Protein AF-A0A1E7ETL5-F1 (afdb_monomer)

pLDDT: mean 72.5, std 15.66, range [38.06, 97.31]

Structure (mmCIF, N/CA/C/O backbone):
data_AF-A0A1E7ETL5-F1
#
_entry.id   AF-A0A1E7ETL5-F1
#
loop_
_atom_site.group_PDB
_atom_site.id
_atom_site.type_symbol
_atom_site.label_atom_id
_atom_site.label_alt_id
_atom_site.label_comp_id
_atom_site.label_asym_id
_atom_site.label_entity_id
_atom_site.label_seq_id
_atom_site.pdbx_PDB_ins_code
_atom_site.Cartn_x
_atom_site.Cartn_y
_atom_site.Cartn_z
_atom_site.occupancy
_atom_site.B_iso_or_equiv
_atom_site.auth_seq_id
_atom_site.auth_comp_id
_atom_site.auth_asym_id
_atom_site.auth_atom_id
_atom_site.pdbx_PDB_model_num
ATOM 1 N N . MET A 1 1 ? -31.731 12.532 32.459 1.00 72.19 1 MET A N 1
ATOM 2 C CA . MET A 1 1 ? -30.972 11.525 33.228 1.00 72.19 1 MET A CA 1
ATOM 3 C C . MET A 1 1 ? -30.845 10.326 32.306 1.00 72.19 1 MET A C 1
ATOM 5 O O . MET A 1 1 ? -31.875 9.788 31.926 1.00 72.19 1 MET A O 1
ATOM 9 N N . VAL A 1 2 ? -29.643 10.043 31.801 1.00 80.25 2 VAL A N 1
ATOM 10 C CA . VAL A 1 2 ? -29.417 8.937 30.852 1.00 80.25 2 VAL A CA 1
ATOM 11 C C . VAL A 1 2 ? -29.541 7.625 31.623 1.00 80.25 2 VAL A C 1
ATOM 13 O O . VAL A 1 2 ? -29.017 7.527 32.732 1.00 80.25 2 VAL A O 1
ATOM 16 N N . ASP A 1 3 ? -30.259 6.647 31.074 1.00 92.50 3 ASP A N 1
ATOM 17 C CA . ASP A 1 3 ? -30.379 5.324 31.685 1.00 92.50 3 ASP A CA 1
ATOM 18 C C . ASP A 1 3 ? -28.995 4.656 31.756 1.00 92.50 3 ASP A C 1
ATOM 20 O O . ASP A 1 3 ? -28.230 4.672 30.786 1.00 92.50 3 ASP A O 1
ATOM 24 N N . PHE A 1 4 ? -28.669 4.060 32.904 1.00 90.88 4 PHE A N 1
ATOM 25 C CA . PHE A 1 4 ? -27.417 3.337 33.116 1.00 90.88 4 PHE A CA 1
ATOM 26 C C . PHE A 1 4 ? -27.210 2.248 32.056 1.00 90.88 4 PHE A C 1
ATOM 28 O O . PHE A 1 4 ? -26.093 2.062 31.574 1.00 90.88 4 PHE A O 1
ATOM 35 N N . LEU A 1 5 ? -28.284 1.572 31.631 1.00 91.75 5 LEU A N 1
ATOM 36 C CA . LEU A 1 5 ? -28.186 0.557 30.583 1.00 91.75 5 LEU A CA 1
ATOM 37 C C . LEU A 1 5 ? -27.737 1.162 29.242 1.00 91.75 5 LEU A C 1
ATOM 39 O O . LEU A 1 5 ? -26.870 0.596 28.577 1.00 91.75 5 LEU A O 1
ATOM 43 N N . THR A 1 6 ? -28.268 2.335 28.882 1.00 90.69 6 THR A N 1
ATOM 44 C CA . THR A 1 6 ? -27.875 3.065 27.662 1.00 90.69 6 THR A CA 1
ATOM 45 C C . THR A 1 6 ? -26.413 3.510 27.740 1.00 90.69 6 THR A C 1
ATOM 47 O O . THR A 1 6 ? -25.665 3.364 26.776 1.00 90.69 6 THR A O 1
ATOM 50 N N . LEU A 1 7 ? -25.969 3.972 28.913 1.00 91.44 7 LEU A N 1
ATOM 51 C CA . LEU A 1 7 ? -24.581 4.370 29.155 1.00 91.44 7 LEU A CA 1
ATOM 52 C C . LEU A 1 7 ? -23.596 3.203 28.955 1.00 91.44 7 LEU A C 1
ATOM 54 O O . LEU A 1 7 ? -22.558 3.355 28.303 1.00 91.44 7 LEU A O 1
ATOM 58 N N . VAL A 1 8 ? -23.925 2.021 29.486 1.00 90.62 8 VAL A N 1
ATOM 59 C CA . VAL A 1 8 ? -23.106 0.808 29.324 1.00 90.62 8 VAL A CA 1
ATOM 60 C C . VAL A 1 8 ? -23.086 0.353 27.863 1.00 90.62 8 VAL A C 1
ATOM 62 O O . VAL A 1 8 ? -22.011 0.067 27.329 1.00 90.62 8 VAL A O 1
ATOM 65 N N . GLN A 1 9 ? -24.243 0.334 27.193 1.00 92.44 9 GLN A N 1
ATOM 66 C CA . GLN A 1 9 ? -24.352 -0.040 25.778 1.00 92.44 9 GLN A CA 1
ATOM 67 C C . GLN A 1 9 ? -23.516 0.878 24.878 1.00 92.44 9 GLN A C 1
ATOM 69 O O . GLN A 1 9 ? -22.719 0.389 24.074 1.00 92.44 9 GLN A O 1
ATOM 74 N N . ASN A 1 10 ? -23.618 2.195 25.062 1.00 91.69 10 ASN A N 1
ATOM 75 C CA . ASN A 1 10 ? -22.870 3.167 24.265 1.00 91.69 10 ASN A CA 1
ATOM 76 C C . ASN A 1 10 ? -21.361 3.087 24.533 1.00 91.69 10 ASN A C 1
ATOM 78 O O . ASN A 1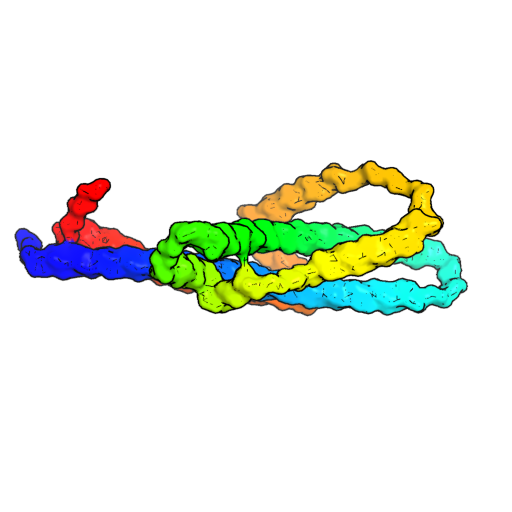 10 ? -20.553 3.221 23.612 1.00 91.69 10 ASN A O 1
ATOM 82 N N . THR A 1 11 ? -20.959 2.791 25.773 1.00 88.88 11 THR A N 1
ATOM 83 C CA . THR A 1 11 ? -19.546 2.583 26.123 1.00 88.88 11 THR A CA 1
ATOM 84 C C . THR A 1 11 ? -18.977 1.336 25.437 1.00 88.88 11 THR A C 1
ATOM 86 O O . THR A 1 11 ? -17.885 1.391 24.865 1.00 88.88 11 THR A O 1
ATOM 89 N N . PHE A 1 12 ? -19.726 0.227 25.419 1.00 92.69 12 PHE A N 1
ATOM 90 C CA . PHE A 1 12 ? -19.326 -0.984 24.696 1.00 92.69 12 PHE A CA 1
ATOM 91 C C . PHE A 1 12 ? -19.252 -0.742 23.184 1.00 92.69 12 PHE A C 1
ATOM 93 O O . PHE A 1 12 ? -18.265 -1.115 22.547 1.00 92.69 12 PHE A O 1
ATOM 100 N N . ARG A 1 13 ? -20.244 -0.048 22.612 1.00 94.38 13 ARG A N 1
ATOM 101 C CA . ARG A 1 13 ? -20.249 0.319 21.191 1.00 94.38 13 ARG A CA 1
ATOM 102 C C . ARG A 1 13 ? -19.027 1.162 20.822 1.00 94.38 13 ARG A C 1
ATOM 104 O O . ARG A 1 13 ? -18.353 0.854 19.843 1.00 94.38 13 ARG A O 1
ATOM 111 N N . LYS A 1 14 ? -18.678 2.161 21.636 1.00 91.31 14 LYS A N 1
ATOM 112 C CA . LYS A 1 14 ? -17.466 2.978 21.459 1.00 91.31 14 LYS A CA 1
ATOM 113 C C . LYS A 1 14 ? -16.190 2.131 21.477 1.00 91.31 14 LYS A C 1
ATOM 115 O O . LYS A 1 14 ? -15.304 2.353 20.654 1.00 91.31 14 LYS A O 1
ATOM 120 N N . LEU A 1 15 ? -16.081 1.160 22.389 1.00 91.12 15 LEU A N 1
ATOM 121 C CA . LEU A 1 15 ? -14.942 0.235 22.428 1.00 91.12 15 LEU A CA 1
ATOM 122 C C . LEU A 1 15 ? -14.867 -0.611 21.151 1.00 91.12 15 LEU A C 1
ATOM 124 O O . LEU A 1 15 ? -13.794 -0.724 20.562 1.00 91.12 15 LEU A O 1
ATOM 128 N N . GLN A 1 16 ? -15.999 -1.157 20.702 1.00 93.81 16 GLN A N 1
ATOM 129 C CA . GLN A 1 16 ? -16.079 -1.918 19.458 1.00 93.81 16 GLN A CA 1
ATOM 130 C C . GLN A 1 16 ? -15.616 -1.077 18.259 1.00 93.81 16 GLN A C 1
ATOM 132 O O . GLN A 1 16 ? -14.761 -1.527 17.500 1.00 93.81 16 GLN A O 1
ATOM 137 N N . LEU A 1 17 ? -16.103 0.160 18.125 1.00 92.56 17 LEU A N 1
ATOM 138 C CA . LEU A 1 17 ? -15.700 1.069 17.047 1.00 92.56 17 LEU A CA 1
ATOM 139 C C . LEU A 1 17 ? -14.196 1.362 17.066 1.00 92.56 17 LEU A C 1
ATOM 141 O O . LEU A 1 17 ? -13.556 1.345 16.018 1.00 92.56 17 LEU A O 1
ATOM 145 N N . LYS A 1 18 ? -13.601 1.565 18.250 1.00 90.88 18 LYS A N 1
ATOM 146 C CA . LYS A 1 18 ? -12.144 1.739 18.384 1.00 90.88 18 LYS A CA 1
ATOM 147 C C . LYS A 1 18 ? -11.370 0.510 17.908 1.00 90.88 18 LYS A C 1
ATOM 149 O O . LYS A 1 18 ? -10.363 0.659 17.222 1.00 90.88 18 LYS A O 1
ATOM 154 N N . VAL A 1 19 ? -11.831 -0.694 18.251 1.00 91.19 19 VAL A N 1
ATOM 155 C CA . VAL A 1 19 ? -11.223 -1.945 17.768 1.00 91.19 19 VAL A CA 1
ATOM 156 C C . VAL A 1 19 ? -11.344 -2.048 16.246 1.00 91.19 19 VAL A C 1
ATOM 158 O O . VAL A 1 19 ? -10.364 -2.373 15.580 1.00 91.19 19 VAL A O 1
ATOM 161 N N . GLU A 1 20 ? -12.508 -1.721 15.685 1.00 89.94 20 GLU A N 1
ATOM 162 C CA . GLU A 1 20 ? -12.727 -1.714 14.236 1.00 89.94 20 GLU A CA 1
ATOM 163 C C . GLU A 1 20 ? -11.806 -0.711 13.518 1.00 89.94 20 GLU A C 1
ATOM 165 O O . GLU A 1 20 ? -11.227 -1.063 12.495 1.00 89.94 20 GLU A O 1
ATOM 170 N N . ILE A 1 21 ? -11.585 0.491 14.067 1.00 90.12 21 ILE A N 1
ATOM 171 C CA . ILE A 1 21 ? -10.627 1.472 13.520 1.00 90.12 21 ILE A CA 1
ATOM 172 C C . ILE A 1 21 ? -9.201 0.904 13.487 1.00 90.12 21 ILE A C 1
ATOM 174 O O . ILE A 1 21 ? -8.524 1.022 12.468 1.00 90.12 21 ILE A O 1
ATOM 178 N N . VAL A 1 22 ? -8.755 0.244 14.561 1.00 86.94 22 VAL A N 1
ATOM 179 C CA . VAL A 1 22 ? -7.419 -0.381 14.611 1.00 86.94 22 VAL A CA 1
ATOM 180 C C . VAL A 1 22 ? -7.273 -1.477 13.549 1.00 86.94 22 VAL A C 1
ATOM 182 O O . VAL A 1 22 ? -6.206 -1.625 12.952 1.00 86.94 22 VAL A O 1
ATOM 185 N N . ILE A 1 23 ? -8.341 -2.234 13.279 1.00 85.12 23 ILE A N 1
ATOM 186 C CA . ILE A 1 23 ? -8.357 -3.228 12.197 1.00 85.12 23 ILE A CA 1
ATOM 187 C C . ILE A 1 23 ? -8.243 -2.538 10.828 1.00 85.12 23 ILE A C 1
ATOM 189 O O . ILE A 1 23 ? -7.443 -2.976 10.003 1.00 85.12 23 ILE A O 1
ATOM 193 N N . LEU A 1 24 ? -8.967 -1.437 10.598 1.00 87.38 24 LEU A N 1
ATOM 194 C CA . LEU A 1 24 ? -8.878 -0.674 9.346 1.00 87.38 24 LEU A CA 1
ATOM 195 C C . LEU A 1 24 ? -7.481 -0.067 9.128 1.00 87.38 24 LEU A C 1
ATOM 197 O O . LEU A 1 24 ? -6.963 -0.126 8.015 1.00 87.38 24 LEU A O 1
ATOM 201 N N . ASP A 1 25 ? -6.831 0.454 10.173 1.00 83.44 25 ASP A N 1
ATOM 202 C CA . ASP A 1 25 ? -5.455 0.977 10.092 1.00 83.44 25 ASP A CA 1
ATOM 203 C C . ASP A 1 25 ? -4.452 -0.105 9.673 1.00 83.44 25 ASP A C 1
ATOM 205 O O . ASP A 1 25 ? -3.554 0.106 8.844 1.00 83.44 25 ASP A O 1
ATOM 209 N N . ARG A 1 26 ? -4.642 -1.312 10.205 1.00 78.56 26 ARG A N 1
ATOM 210 C CA . ARG A 1 26 ? -3.874 -2.482 9.796 1.00 78.56 26 ARG A CA 1
ATOM 211 C C . ARG A 1 26 ? -4.153 -2.859 8.339 1.00 78.56 26 ARG A C 1
ATOM 213 O O . ARG A 1 26 ? -3.210 -3.176 7.612 1.00 78.56 26 ARG A O 1
ATOM 220 N N . ASP A 1 27 ? -5.401 -2.788 7.886 1.00 79.94 27 ASP A N 1
ATOM 221 C CA . ASP A 1 27 ? -5.758 -3.060 6.491 1.00 79.94 27 ASP A CA 1
ATOM 222 C C . ASP A 1 27 ? -5.164 -2.033 5.517 1.00 79.94 27 ASP A C 1
ATOM 224 O O . ASP A 1 27 ? -4.654 -2.435 4.469 1.00 79.94 27 ASP A O 1
ATOM 228 N N . ILE A 1 28 ? -5.129 -0.740 5.869 1.00 80.56 28 ILE A N 1
ATOM 229 C CA . ILE A 1 28 ? -4.424 0.297 5.089 1.00 80.56 28 ILE A CA 1
ATOM 230 C C . ILE A 1 28 ? -2.951 -0.082 4.934 1.00 80.56 28 ILE A C 1
ATOM 232 O O . ILE A 1 28 ? -2.438 -0.133 3.815 1.00 80.56 28 ILE A O 1
ATOM 236 N N . THR A 1 29 ? -2.290 -0.421 6.042 1.00 80.44 29 THR A N 1
ATOM 237 C CA . THR A 1 29 ? -0.872 -0.803 6.039 1.00 80.44 29 THR A CA 1
ATOM 238 C C . THR A 1 29 ? -0.636 -2.043 5.168 1.00 80.44 29 THR A C 1
ATOM 240 O O . THR A 1 29 ? 0.303 -2.096 4.372 1.00 80.44 29 THR A O 1
ATOM 243 N N . ASN A 1 30 ? -1.515 -3.044 5.260 1.00 78.56 30 ASN A N 1
ATOM 244 C CA . ASN A 1 30 ? -1.444 -4.247 4.432 1.00 78.56 30 ASN A CA 1
ATOM 245 C C . ASN A 1 30 ? -1.616 -3.936 2.940 1.00 78.56 30 ASN A C 1
ATOM 247 O O . ASN A 1 30 ? -0.885 -4.491 2.117 1.00 78.56 30 ASN A O 1
ATOM 251 N N . ARG A 1 31 ? -2.545 -3.042 2.576 1.00 79.75 31 ARG A N 1
ATOM 252 C CA . ARG A 1 31 ? -2.743 -2.624 1.180 1.00 79.75 31 ARG A CA 1
ATOM 253 C C . ARG A 1 31 ? -1.563 -1.826 0.644 1.00 79.75 31 ARG A C 1
ATOM 255 O O . ARG A 1 31 ? -1.133 -2.104 -0.468 1.00 79.75 31 ARG A O 1
ATOM 262 N N . GLN A 1 32 ? -1.000 -0.912 1.431 1.00 77.69 32 GLN A N 1
ATOM 263 C CA . GLN A 1 32 ? 0.202 -0.160 1.057 1.00 77.69 32 GLN A CA 1
ATOM 264 C C . GLN A 1 32 ? 1.378 -1.090 0.758 1.00 77.69 32 GLN A C 1
ATOM 266 O O . GLN A 1 32 ? 2.049 -0.939 -0.261 1.00 77.69 32 GLN A O 1
ATOM 271 N N . ARG A 1 33 ? 1.603 -2.101 1.603 1.00 74.94 33 ARG A N 1
ATOM 272 C CA . ARG A 1 33 ? 2.676 -3.066 1.355 1.00 74.94 33 ARG A CA 1
ATOM 273 C C . ARG A 1 33 ? 2.395 -3.971 0.155 1.00 74.94 33 ARG A C 1
ATOM 275 O O . ARG A 1 33 ? 3.306 -4.237 -0.621 1.00 74.94 33 ARG A O 1
ATOM 282 N N . LYS A 1 34 ? 1.149 -4.430 -0.018 1.00 79.44 34 LYS A N 1
ATOM 283 C CA . LYS A 1 34 ? 0.748 -5.210 -1.199 1.00 79.44 34 LYS A CA 1
ATOM 284 C C . LYS A 1 34 ? 0.972 -4.409 -2.483 1.00 79.44 34 LYS A C 1
ATOM 286 O O . LYS A 1 34 ? 1.527 -4.945 -3.432 1.00 79.44 34 LYS A O 1
ATOM 291 N N . PHE A 1 35 ? 0.599 -3.132 -2.478 1.00 78.94 35 PHE A N 1
ATOM 292 C CA . PHE A 1 35 ? 0.887 -2.207 -3.567 1.00 78.94 35 PHE A CA 1
ATOM 293 C C . PHE A 1 35 ? 2.394 -2.088 -3.830 1.00 78.94 35 PHE A C 1
ATOM 295 O O . PHE A 1 35 ? 2.801 -2.151 -4.981 1.00 78.94 35 PHE A O 1
ATOM 302 N N . GLY A 1 36 ? 3.226 -1.994 -2.787 1.00 74.31 36 GLY A N 1
ATOM 303 C CA . GLY A 1 36 ? 4.685 -1.988 -2.941 1.00 74.31 36 GLY A CA 1
ATOM 304 C C . GLY A 1 36 ? 5.226 -3.217 -3.683 1.00 74.31 36 GLY A C 1
ATOM 305 O O . GLY A 1 36 ? 6.086 -3.072 -4.545 1.00 74.31 36 GLY A O 1
ATOM 306 N N . ILE A 1 37 ? 4.683 -4.408 -3.407 1.00 78.06 37 ILE A N 1
ATOM 307 C CA . ILE A 1 37 ? 5.049 -5.647 -4.117 1.00 78.06 37 ILE A CA 1
ATOM 308 C C . ILE A 1 37 ? 4.571 -5.608 -5.572 1.00 78.06 37 ILE A C 1
ATOM 310 O O . ILE A 1 37 ? 5.365 -5.839 -6.476 1.00 78.06 37 ILE A O 1
ATOM 314 N N . GLU A 1 38 ? 3.298 -5.272 -5.811 1.00 77.81 38 GLU A N 1
ATOM 315 C CA . GLU A 1 38 ? 2.742 -5.188 -7.172 1.00 77.81 38 GLU A CA 1
ATOM 316 C C . GLU A 1 38 ? 3.499 -4.158 -8.031 1.00 77.81 38 GLU A C 1
ATOM 318 O O . GLU A 1 38 ? 3.735 -4.381 -9.218 1.00 77.81 38 GLU A O 1
ATOM 323 N N . LEU A 1 39 ? 3.918 -3.044 -7.424 1.00 76.69 39 LEU A N 1
ATOM 324 C CA . LEU A 1 39 ? 4.736 -2.024 -8.070 1.00 76.69 39 LEU A CA 1
ATOM 325 C C . LEU A 1 39 ? 6.149 -2.537 -8.372 1.00 76.69 39 LEU A C 1
ATOM 327 O O . LEU A 1 39 ? 6.652 -2.293 -9.466 1.00 76.69 39 LEU A O 1
ATOM 331 N N . TYR A 1 40 ? 6.775 -3.254 -7.434 1.00 76.56 40 TYR A N 1
ATOM 332 C CA . TYR A 1 40 ? 8.093 -3.855 -7.642 1.00 76.56 40 TYR A CA 1
ATOM 333 C C . TYR A 1 40 ? 8.082 -4.856 -8.803 1.00 76.56 40 TYR A C 1
ATOM 335 O O . TYR A 1 40 ? 8.907 -4.744 -9.708 1.00 76.56 40 TYR A O 1
ATOM 343 N N . ASP A 1 41 ? 7.114 -5.775 -8.829 1.00 80.50 41 ASP A N 1
ATOM 344 C CA . ASP A 1 41 ? 6.977 -6.772 -9.897 1.00 80.50 41 ASP A CA 1
ATOM 345 C C . ASP A 1 41 ? 6.808 -6.108 -11.272 1.00 80.50 41 ASP A C 1
ATOM 347 O O . ASP A 1 41 ? 7.367 -6.557 -12.279 1.00 80.50 41 ASP A O 1
ATOM 351 N N . LEU A 1 42 ? 6.057 -5.004 -11.320 1.00 79.44 42 LEU A N 1
ATOM 352 C CA . LEU A 1 42 ? 5.829 -4.249 -12.544 1.00 79.44 42 LEU A CA 1
ATOM 353 C C . LEU A 1 42 ? 7.092 -3.517 -13.018 1.00 79.44 42 LEU A C 1
ATOM 355 O O . LEU A 1 42 ? 7.418 -3.566 -14.204 1.00 79.44 42 LEU A O 1
ATOM 359 N N . ILE A 1 43 ? 7.828 -2.895 -12.097 1.00 75.44 43 ILE A N 1
ATOM 360 C CA . ILE A 1 43 ? 9.124 -2.261 -12.375 1.00 75.44 43 ILE A CA 1
ATOM 361 C C . ILE A 1 43 ? 10.136 -3.296 -12.880 1.00 75.44 43 ILE A C 1
ATOM 363 O O . ILE A 1 43 ? 10.828 -3.064 -13.869 1.00 75.44 43 ILE A O 1
ATOM 367 N N . GLU A 1 44 ? 10.205 -4.462 -12.244 1.00 81.38 44 GLU A N 1
ATOM 368 C CA . GLU A 1 44 ? 11.113 -5.538 -12.640 1.00 81.38 44 GLU A CA 1
ATOM 369 C C . GLU A 1 44 ? 10.773 -6.075 -14.040 1.00 81.38 44 GLU A C 1
ATOM 371 O O . GLU A 1 44 ? 11.663 -6.290 -14.869 1.00 81.38 44 GLU A O 1
ATOM 376 N N . LYS A 1 45 ? 9.480 -6.224 -14.358 1.00 84.88 45 LYS A N 1
ATOM 377 C CA . LYS A 1 45 ? 9.014 -6.573 -15.710 1.00 84.88 45 LYS A CA 1
ATOM 378 C C . LYS A 1 45 ? 9.473 -5.536 -16.744 1.00 84.88 45 LYS A C 1
ATOM 380 O O . LYS A 1 45 ? 9.976 -5.923 -17.801 1.00 84.88 45 LYS A O 1
ATOM 385 N N . GLN A 1 46 ? 9.347 -4.242 -16.440 1.00 79.56 46 GLN A N 1
ATOM 386 C CA . GLN A 1 46 ? 9.804 -3.153 -17.316 1.00 79.56 46 GLN A CA 1
ATOM 387 C C . GLN A 1 46 ? 11.321 -3.172 -17.515 1.00 79.56 46 GLN A C 1
ATOM 389 O O . GLN A 1 46 ? 11.804 -3.089 -18.643 1.00 79.56 46 GLN A O 1
ATOM 394 N N . ARG A 1 47 ? 12.077 -3.352 -16.431 1.00 75.31 47 ARG A N 1
ATOM 395 C CA . ARG A 1 47 ? 13.539 -3.438 -16.449 1.00 75.31 47 ARG A CA 1
ATOM 396 C C . ARG A 1 47 ? 14.026 -4.557 -17.374 1.00 75.31 47 ARG A C 1
ATOM 398 O O . ARG A 1 47 ? 14.906 -4.333 -18.203 1.00 75.31 47 ARG A O 1
ATOM 405 N N . ARG A 1 48 ? 13.422 -5.748 -17.290 1.00 82.81 48 ARG A N 1
ATOM 406 C CA . ARG A 1 48 ? 13.755 -6.883 -18.175 1.00 82.81 48 ARG A CA 1
ATOM 407 C C . ARG A 1 48 ? 13.421 -6.606 -19.638 1.00 82.81 48 ARG A C 1
ATOM 409 O O . ARG A 1 48 ? 14.197 -6.978 -20.520 1.00 82.81 48 ARG A O 1
ATOM 416 N N . ALA A 1 49 ? 12.292 -5.948 -19.897 1.00 81.50 49 ALA A N 1
ATOM 417 C CA . ALA A 1 49 ? 11.896 -5.570 -21.250 1.00 81.50 49 ALA A CA 1
ATOM 418 C C . ALA A 1 49 ? 12.903 -4.590 -21.876 1.00 81.50 49 ALA A C 1
ATOM 420 O O . ALA A 1 49 ? 13.353 -4.825 -22.998 1.00 81.50 49 ALA A O 1
ATOM 421 N N . LEU A 1 50 ? 13.324 -3.563 -21.128 1.00 77.88 50 LEU A N 1
ATOM 422 C CA . LEU A 1 50 ? 14.341 -2.599 -21.563 1.00 77.88 50 LEU A CA 1
ATOM 423 C C . LEU A 1 50 ? 15.693 -3.266 -21.837 1.00 77.88 50 LEU A C 1
ATOM 425 O O . LEU A 1 50 ? 16.303 -3.010 -22.871 1.00 77.88 50 LEU A O 1
ATOM 429 N N . HIS A 1 51 ? 16.140 -4.172 -20.963 1.00 76.56 51 HIS A N 1
ATOM 430 C CA . HIS A 1 51 ? 17.372 -4.930 -21.203 1.00 76.56 51 HIS A CA 1
ATOM 431 C C . HIS A 1 51 ? 17.308 -5.769 -22.481 1.00 76.56 51 HIS A C 1
ATOM 433 O O . HIS A 1 51 ? 18.262 -5.785 -23.252 1.00 76.56 51 HIS A O 1
ATOM 439 N N . THR A 1 52 ? 16.172 -6.421 -22.732 1.00 83.25 52 THR A N 1
ATOM 440 C CA . THR A 1 52 ? 15.977 -7.233 -23.941 1.00 83.25 52 THR A CA 1
ATOM 441 C C . THR A 1 52 ? 15.977 -6.369 -25.209 1.00 83.25 52 THR A C 1
ATOM 443 O O . THR A 1 52 ? 16.435 -6.818 -26.257 1.00 83.25 52 THR A O 1
ATOM 446 N N . GLN A 1 53 ? 15.451 -5.140 -25.141 1.00 80.06 53 GLN A N 1
ATOM 447 C CA . GLN A 1 53 ? 15.497 -4.185 -26.257 1.00 80.06 53 GLN A CA 1
ATOM 448 C C . GLN A 1 53 ? 16.928 -3.713 -26.522 1.00 80.06 53 GLN A C 1
ATOM 450 O O . GLN A 1 53 ? 17.399 -3.818 -27.650 1.00 80.06 53 GLN A O 1
ATOM 455 N N . LEU A 1 54 ? 17.654 -3.318 -25.472 1.00 76.62 54 LEU A N 1
ATOM 456 C CA . LEU A 1 54 ? 19.067 -2.950 -25.577 1.00 76.62 54 LEU A CA 1
ATOM 457 C C . LEU A 1 54 ? 19.918 -4.071 -26.185 1.00 76.62 54 LEU A C 1
ATOM 459 O O . LEU A 1 54 ? 20.748 -3.817 -27.048 1.00 76.62 54 LEU A O 1
ATOM 463 N N . GLU A 1 55 ? 19.720 -5.322 -25.778 1.00 81.75 55 GLU A N 1
ATOM 464 C CA . GLU A 1 55 ? 20.496 -6.436 -26.332 1.00 81.75 55 GLU A CA 1
ATOM 465 C C . GLU A 1 55 ? 20.244 -6.631 -27.837 1.00 81.75 55 GLU A C 1
ATOM 467 O O . GLU A 1 55 ? 21.179 -6.908 -28.585 1.00 81.75 55 GLU A O 1
ATOM 472 N N . LYS A 1 56 ? 19.012 -6.405 -28.313 1.00 82.62 56 LYS A N 1
ATOM 473 C CA . LYS A 1 56 ? 18.680 -6.464 -29.747 1.00 82.62 56 LYS A CA 1
ATOM 474 C C . LYS A 1 56 ? 19.296 -5.312 -30.539 1.00 82.62 56 LYS A C 1
ATOM 476 O O . LYS A 1 56 ? 19.859 -5.544 -31.609 1.00 82.62 56 LYS A O 1
ATOM 481 N N . ASP A 1 57 ? 19.227 -4.100 -29.996 1.00 77.44 57 ASP A N 1
ATOM 482 C CA . ASP A 1 57 ? 19.681 -2.878 -30.673 1.00 77.44 57 ASP A CA 1
ATOM 483 C C . ASP A 1 57 ? 21.219 -2.751 -30.708 1.00 77.44 57 ASP A C 1
ATOM 485 O O . ASP A 1 57 ? 21.784 -1.991 -31.501 1.00 77.44 57 ASP A O 1
ATOM 489 N N . TYR A 1 58 ? 21.925 -3.482 -29.839 1.00 73.31 58 TYR A N 1
ATOM 490 C CA . TYR A 1 58 ? 23.390 -3.462 -29.745 1.00 73.31 58 TYR A CA 1
ATOM 491 C C . TYR A 1 58 ? 24.052 -4.781 -30.156 1.00 73.31 58 TYR A C 1
ATOM 493 O O . TYR A 1 58 ? 25.232 -4.763 -30.486 1.00 73.31 58 TYR A O 1
ATOM 501 N N . GLY A 1 59 ? 23.327 -5.902 -30.174 1.00 72.50 59 GLY A N 1
ATOM 502 C CA . GLY A 1 59 ? 23.852 -7.200 -30.615 1.00 72.50 59 GLY A CA 1
ATOM 503 C C . GLY A 1 59 ? 24.023 -7.331 -32.132 1.00 72.50 59 GLY A C 1
ATOM 504 O O . GLY A 1 59 ? 24.674 -8.267 -32.586 1.00 72.50 59 GLY A O 1
ATOM 505 N N . THR A 1 60 ? 23.471 -6.395 -32.910 1.00 70.50 60 THR A N 1
ATOM 506 C CA . THR A 1 60 ? 23.553 -6.368 -34.379 1.00 70.50 60 THR A CA 1
ATOM 507 C C . THR A 1 60 ? 24.502 -5.250 -34.825 1.00 70.50 60 THR A C 1
ATOM 509 O O . THR A 1 60 ? 24.073 -4.230 -35.354 1.00 70.50 60 THR A O 1
ATOM 512 N N . THR A 1 61 ? 25.795 -5.373 -34.526 1.00 61.91 61 THR A N 1
ATOM 513 C CA . THR A 1 61 ? 26.829 -4.489 -35.088 1.00 61.91 61 THR A CA 1
ATOM 514 C C . THR A 1 61 ? 27.367 -5.107 -36.371 1.00 61.91 61 THR A C 1
ATOM 516 O O . THR A 1 61 ? 28.364 -5.823 -36.334 1.00 61.91 61 THR A O 1
ATOM 519 N N . ASP A 1 62 ? 26.684 -4.848 -37.483 1.00 63.66 62 ASP A N 1
ATOM 520 C CA . ASP A 1 62 ? 27.326 -4.859 -38.797 1.00 63.66 62 ASP A CA 1
ATOM 521 C C . ASP A 1 62 ? 27.958 -3.465 -38.998 1.00 63.66 62 ASP A C 1
ATOM 523 O O . ASP A 1 62 ? 27.341 -2.454 -38.657 1.00 63.66 62 ASP A O 1
ATOM 527 N N . ASP A 1 63 ? 29.212 -3.426 -39.454 1.00 67.19 63 ASP A N 1
ATOM 528 C CA . ASP A 1 63 ? 30.124 -2.266 -39.476 1.00 67.19 63 ASP A CA 1
ATOM 529 C C . ASP A 1 63 ? 29.656 -1.096 -40.381 1.00 67.19 63 ASP A C 1
ATOM 531 O O . ASP A 1 63 ? 30.217 -0.872 -41.454 1.00 67.19 63 ASP A O 1
ATOM 535 N N . ASP A 1 64 ? 28.632 -0.338 -39.972 1.00 63.91 64 ASP A N 1
ATOM 536 C CA . ASP A 1 64 ? 28.166 0.860 -40.692 1.00 63.91 64 ASP A CA 1
ATOM 537 C C . ASP A 1 64 ? 28.578 2.150 -39.941 1.00 63.91 64 ASP A C 1
ATOM 539 O O . ASP A 1 64 ? 27.982 2.551 -38.936 1.00 63.91 64 ASP A O 1
ATOM 543 N N . ASP A 1 65 ? 29.648 2.795 -40.421 1.00 73.88 65 ASP A N 1
ATOM 544 C CA . ASP A 1 65 ? 30.323 3.967 -39.830 1.00 73.88 65 ASP A CA 1
ATOM 545 C C . ASP A 1 65 ? 29.547 5.289 -40.044 1.00 73.88 65 ASP A C 1
ATOM 547 O O . ASP A 1 65 ? 30.044 6.236 -40.661 1.00 73.88 65 ASP A O 1
ATOM 551 N N . ASN A 1 66 ? 28.309 5.393 -39.549 1.00 81.06 66 ASN A N 1
ATOM 552 C CA . ASN A 1 66 ? 27.544 6.644 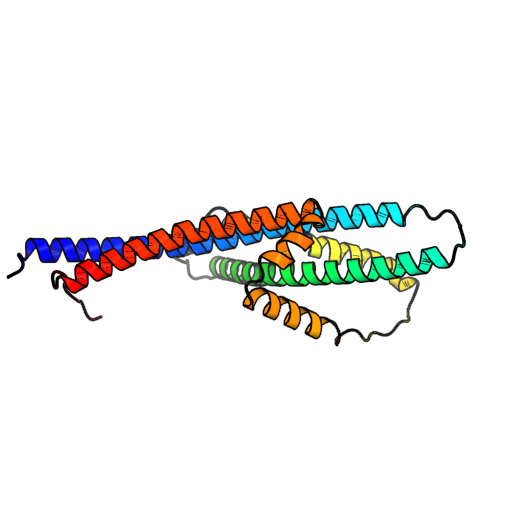-39.630 1.00 81.06 66 ASN A CA 1
ATOM 553 C C . ASN A 1 66 ? 27.577 7.440 -38.308 1.00 81.06 66 ASN A C 1
ATOM 555 O O . ASN A 1 66 ? 26.889 7.116 -37.337 1.00 81.06 66 ASN A O 1
ATOM 559 N N . ASP A 1 67 ? 28.364 8.521 -38.278 1.00 78.06 67 ASP A N 1
ATOM 560 C CA . ASP A 1 67 ? 28.615 9.349 -37.084 1.00 78.06 67 ASP A CA 1
ATOM 561 C C . ASP A 1 67 ? 27.346 9.971 -36.456 1.00 78.06 67 ASP A C 1
ATOM 563 O O . ASP A 1 67 ? 27.289 10.162 -35.238 1.00 78.06 67 ASP A O 1
ATOM 567 N N . ASP A 1 68 ? 26.304 10.261 -37.245 1.00 79.19 68 ASP A N 1
ATOM 568 C CA . ASP A 1 68 ? 25.062 10.874 -36.739 1.00 79.19 68 ASP A CA 1
ATOM 569 C C . ASP A 1 68 ? 24.205 9.883 -35.921 1.00 79.19 68 ASP A C 1
ATOM 571 O O . ASP A 1 68 ? 23.461 10.270 -35.013 1.00 79.19 68 ASP A O 1
ATOM 575 N N . ASP A 1 69 ? 24.348 8.581 -36.187 1.00 77.62 69 ASP A N 1
ATOM 576 C CA . ASP A 1 69 ? 23.627 7.524 -35.470 1.00 77.62 69 ASP A CA 1
ATOM 577 C C . ASP A 1 69 ? 24.256 7.254 -34.092 1.00 77.62 69 ASP A C 1
ATOM 579 O O . ASP A 1 69 ? 23.571 6.992 -33.097 1.00 77.62 69 ASP A O 1
ATOM 583 N N . LYS A 1 70 ? 25.574 7.462 -33.985 1.00 77.50 70 LYS A N 1
ATOM 584 C CA . LYS A 1 70 ? 26.336 7.339 -32.737 1.00 77.50 70 LYS A CA 1
ATOM 585 C C . LYS A 1 70 ? 25.900 8.354 -31.678 1.00 77.50 70 LYS A C 1
ATOM 587 O O . LYS A 1 70 ? 25.806 8.003 -30.499 1.00 77.50 70 LYS A O 1
ATOM 592 N N . LEU A 1 71 ? 25.594 9.593 -32.077 1.00 78.06 71 LEU A N 1
ATOM 593 C CA . LEU A 1 71 ? 25.145 10.639 -31.150 1.00 78.06 71 LEU A CA 1
ATOM 594 C C . LEU A 1 71 ? 23.742 10.350 -30.597 1.00 78.06 71 LEU A C 1
ATOM 596 O O . LEU A 1 71 ? 23.518 10.477 -29.392 1.00 78.06 71 LEU A O 1
ATOM 600 N N . LYS A 1 72 ? 22.806 9.908 -31.447 1.00 79.31 72 LYS A N 1
ATOM 601 C CA . LYS A 1 72 ? 21.450 9.518 -31.015 1.00 79.31 72 LYS A CA 1
ATOM 602 C C . LYS A 1 72 ? 21.492 8.326 -30.062 1.00 79.31 72 LYS A C 1
ATOM 604 O O . LYS A 1 72 ? 20.815 8.338 -29.035 1.00 79.31 72 LYS A O 1
ATOM 609 N N . LYS A 1 73 ? 22.349 7.346 -30.359 1.00 75.62 73 LYS A N 1
ATOM 610 C CA . LYS A 1 73 ? 22.587 6.175 -29.511 1.00 75.62 73 LYS A CA 1
ATOM 611 C C . LYS A 1 73 ? 23.150 6.574 -28.141 1.00 75.62 73 LYS A C 1
ATOM 613 O O . LYS A 1 73 ? 22.690 6.058 -27.130 1.00 75.62 73 LYS A O 1
ATOM 618 N N . ALA A 1 74 ? 24.068 7.541 -28.076 1.00 74.56 74 ALA A N 1
ATOM 619 C CA . ALA A 1 74 ? 24.610 8.039 -26.807 1.00 74.56 74 ALA A CA 1
ATOM 620 C C . ALA A 1 74 ? 23.559 8.748 -25.928 1.00 74.56 74 ALA A C 1
ATOM 622 O O . ALA A 1 74 ? 23.537 8.532 -24.718 1.00 74.56 74 ALA A O 1
ATOM 623 N N . ILE A 1 75 ? 22.667 9.548 -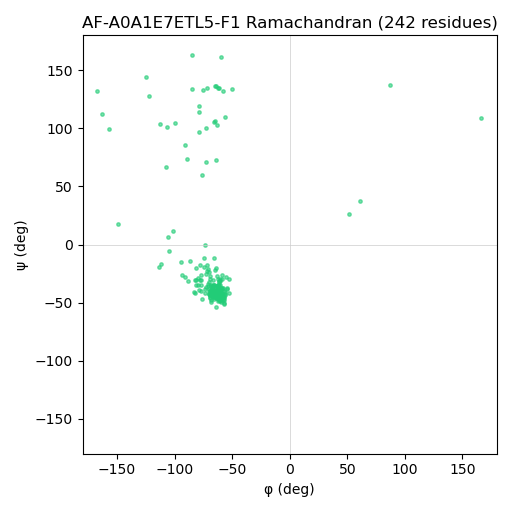26.525 1.00 76.31 75 ILE A N 1
ATOM 624 C CA . ILE A 1 75 ? 21.584 10.229 -25.790 1.00 76.31 75 ILE A CA 1
ATOM 625 C C . ILE A 1 75 ? 20.598 9.203 -25.208 1.00 76.31 75 ILE A C 1
ATOM 627 O O . ILE A 1 75 ? 20.256 9.282 -24.031 1.00 76.31 75 ILE A O 1
ATOM 631 N N . ALA A 1 76 ? 20.205 8.195 -25.994 1.00 74.81 76 ALA A N 1
ATOM 632 C CA . ALA A 1 76 ? 19.310 7.134 -25.528 1.00 74.81 76 ALA A CA 1
ATOM 633 C C . ALA A 1 76 ? 19.910 6.313 -24.368 1.00 74.81 76 ALA A C 1
ATOM 635 O O . ALA A 1 76 ? 19.194 5.910 -23.452 1.00 74.81 76 ALA A O 1
ATOM 636 N N . VAL A 1 77 ? 21.230 6.092 -24.372 1.00 76.50 77 VAL A N 1
ATOM 637 C CA . VAL A 1 77 ? 21.931 5.392 -23.280 1.00 76.50 77 VAL A CA 1
ATOM 638 C C . VAL A 1 77 ? 21.861 6.172 -21.970 1.00 76.50 77 VAL A C 1
ATOM 640 O O . VAL A 1 77 ? 21.693 5.553 -20.915 1.00 76.50 77 VAL A O 1
ATOM 643 N N . ASP A 1 78 ? 21.978 7.501 -22.004 1.00 79.00 78 ASP A N 1
ATOM 644 C CA . ASP A 1 78 ? 21.912 8.306 -20.780 1.00 79.00 78 ASP A CA 1
ATOM 645 C C . ASP A 1 78 ? 20.509 8.260 -20.155 1.00 79.00 78 ASP A C 1
ATOM 647 O O . ASP A 1 78 ? 20.384 7.969 -18.963 1.00 79.00 78 ASP A O 1
ATOM 651 N N . ASP A 1 79 ? 19.449 8.403 -20.960 1.00 78.25 79 ASP A N 1
ATOM 652 C CA . ASP A 1 79 ? 18.054 8.313 -20.497 1.00 78.25 79 ASP A CA 1
ATOM 653 C C . ASP A 1 79 ? 17.746 6.948 -19.849 1.00 78.25 79 ASP A C 1
ATOM 655 O O . ASP A 1 79 ? 17.134 6.861 -18.774 1.00 78.25 79 ASP A O 1
ATOM 659 N N . ILE A 1 80 ? 18.229 5.857 -20.454 1.00 73.88 80 ILE A N 1
ATOM 660 C CA . ILE A 1 80 ? 18.076 4.511 -19.887 1.00 73.88 80 ILE A CA 1
ATOM 661 C C . ILE A 1 80 ? 18.875 4.376 -18.585 1.00 73.88 80 ILE A C 1
ATOM 663 O O . ILE A 1 80 ? 18.375 3.823 -17.603 1.00 73.88 80 ILE A O 1
ATOM 667 N N . THR A 1 81 ? 20.090 4.924 -18.530 1.00 75.19 81 THR A N 1
ATOM 668 C CA . THR A 1 81 ? 20.935 4.886 -17.326 1.00 75.19 81 THR A CA 1
ATOM 669 C C . THR A 1 81 ? 20.285 5.638 -16.163 1.00 75.19 81 THR A C 1
ATOM 671 O O . THR A 1 81 ? 20.300 5.162 -15.024 1.00 75.19 81 THR A O 1
ATOM 674 N N . GLN A 1 82 ? 19.676 6.796 -16.429 1.00 77.25 82 GLN A N 1
ATOM 675 C CA . GLN A 1 82 ? 18.915 7.551 -15.433 1.00 77.25 82 GLN A CA 1
ATOM 676 C C . GLN A 1 82 ? 17.696 6.759 -14.936 1.00 77.25 82 GLN A C 1
ATOM 678 O O . GLN A 1 82 ? 17.456 6.687 -13.728 1.00 77.25 82 GLN A O 1
ATOM 683 N N . THR A 1 83 ? 16.978 6.095 -15.844 1.00 72.19 83 THR A N 1
ATOM 684 C CA . THR A 1 83 ? 15.823 5.247 -15.509 1.00 72.19 83 THR A CA 1
ATOM 685 C C . THR A 1 83 ? 16.224 4.057 -14.627 1.00 72.19 83 THR A C 1
ATOM 687 O O . THR A 1 83 ? 15.576 3.774 -13.618 1.00 72.19 83 THR A O 1
ATOM 690 N N . LEU A 1 84 ? 17.345 3.398 -14.935 1.00 72.62 84 LEU A N 1
ATOM 691 C CA . LEU A 1 84 ? 17.886 2.304 -14.121 1.00 72.62 84 LEU A CA 1
ATOM 692 C C . LEU A 1 84 ? 18.279 2.765 -12.711 1.00 72.62 84 LEU A C 1
ATOM 694 O O . LEU A 1 84 ? 17.963 2.081 -11.735 1.00 72.62 84 LEU A O 1
ATOM 698 N N . LYS A 1 85 ? 18.902 3.945 -12.578 1.00 77.19 85 LYS A N 1
ATOM 699 C CA . LYS A 1 85 ? 19.212 4.541 -11.265 1.00 77.19 85 LYS A CA 1
ATOM 700 C C . LYS A 1 85 ? 17.946 4.791 -10.444 1.00 77.19 85 LYS A C 1
ATOM 702 O O . LYS A 1 85 ? 17.942 4.516 -9.246 1.00 77.19 85 LYS A O 1
ATOM 707 N N . LEU A 1 86 ? 16.871 5.275 -11.070 1.00 72.94 86 LEU A N 1
ATOM 708 C CA . LEU A 1 86 ? 15.592 5.483 -10.389 1.00 72.94 86 LEU A CA 1
ATOM 709 C C . LEU A 1 86 ? 15.016 4.162 -9.865 1.00 72.94 86 LEU A C 1
ATOM 711 O O . LEU A 1 86 ? 14.608 4.089 -8.706 1.00 72.94 86 LEU A O 1
ATOM 715 N N . PHE A 1 87 ? 15.033 3.105 -10.680 1.00 74.12 87 PHE A N 1
ATOM 716 C CA . PHE A 1 87 ? 14.573 1.789 -10.242 1.00 74.12 87 PHE A CA 1
ATOM 717 C C . PHE A 1 87 ? 15.406 1.228 -9.089 1.00 74.12 87 PHE A C 1
ATOM 719 O O . PHE A 1 87 ? 14.836 0.630 -8.181 1.00 74.12 87 PHE A O 1
ATOM 726 N N . GLN A 1 88 ? 16.722 1.453 -9.082 1.00 77.50 88 GLN A N 1
ATOM 727 C CA . GLN A 1 88 ? 17.583 1.051 -7.967 1.00 77.50 88 GLN A CA 1
ATOM 728 C C . GLN A 1 88 ? 17.208 1.771 -6.663 1.00 77.50 88 GLN A C 1
ATOM 730 O O . GLN A 1 88 ? 17.186 1.154 -5.601 1.00 77.50 88 GLN A O 1
ATOM 735 N N . ILE A 1 89 ? 16.899 3.070 -6.731 1.00 76.19 89 ILE A N 1
ATOM 736 C CA . ILE A 1 89 ? 16.463 3.844 -5.559 1.00 76.19 89 ILE A CA 1
ATOM 737 C C . ILE A 1 89 ? 15.150 3.275 -5.012 1.00 76.19 89 ILE A C 1
ATOM 739 O O . ILE A 1 89 ? 15.058 3.008 -3.816 1.00 76.19 89 ILE A O 1
ATOM 743 N N . ILE A 1 90 ? 14.160 3.041 -5.881 1.00 72.81 90 ILE A N 1
ATOM 744 C CA . ILE A 1 90 ? 12.861 2.472 -5.483 1.00 72.81 90 ILE A CA 1
ATOM 745 C C . ILE A 1 90 ? 13.043 1.082 -4.863 1.00 72.81 90 ILE A C 1
ATOM 747 O O . ILE A 1 90 ? 12.445 0.774 -3.834 1.00 72.81 90 ILE A O 1
ATOM 751 N N . GLU A 1 91 ? 13.891 0.249 -5.461 1.00 74.81 91 GLU A N 1
ATOM 752 C CA . GLU A 1 91 ? 14.196 -1.080 -4.942 1.00 74.81 91 GLU A CA 1
ATOM 753 C C . GLU A 1 91 ? 14.833 -1.017 -3.553 1.00 74.81 91 GLU A C 1
ATOM 755 O O . GLU A 1 91 ? 14.392 -1.732 -2.658 1.00 74.81 91 GLU A O 1
ATOM 760 N N . ASN A 1 92 ? 15.797 -0.122 -3.331 1.00 76.00 92 ASN A N 1
ATOM 761 C CA . ASN A 1 92 ? 16.431 0.046 -2.024 1.00 76.00 92 ASN A CA 1
ATOM 762 C C . ASN A 1 92 ? 15.430 0.507 -0.948 1.00 76.00 92 ASN A C 1
ATOM 764 O O . ASN A 1 92 ? 15.441 -0.027 0.162 1.00 76.00 92 ASN A O 1
ATOM 768 N N . GLU A 1 93 ? 14.535 1.441 -1.280 1.00 75.06 93 GLU A N 1
ATOM 769 C CA . GLU A 1 93 ? 13.474 1.918 -0.376 1.00 75.06 93 GLU A CA 1
ATOM 770 C C . GLU A 1 93 ? 12.503 0.798 0.037 1.00 75.06 93 GLU A C 1
ATOM 772 O O . GLU A 1 93 ? 12.008 0.782 1.163 1.00 75.06 93 GLU A O 1
ATOM 777 N N . ILE A 1 94 ? 12.256 -0.181 -0.841 1.00 73.75 94 ILE A N 1
ATOM 778 C CA . ILE A 1 94 ? 11.419 -1.352 -0.533 1.00 73.75 94 ILE A CA 1
ATOM 779 C C . ILE A 1 94 ? 12.221 -2.427 0.216 1.00 73.75 94 ILE A C 1
ATOM 781 O O . ILE A 1 94 ? 11.724 -3.033 1.171 1.00 73.75 94 ILE A O 1
ATOM 785 N N . LYS A 1 95 ? 13.467 -2.671 -0.200 1.00 76.69 95 LYS A N 1
ATOM 786 C CA . LYS A 1 95 ? 14.318 -3.755 0.300 1.00 76.69 95 LYS A CA 1
ATOM 787 C C . LYS A 1 95 ? 14.756 -3.524 1.743 1.00 76.69 95 LYS A C 1
ATOM 789 O O . LYS A 1 95 ? 14.646 -4.438 2.559 1.00 76.69 95 LYS A O 1
ATOM 794 N N . ILE A 1 96 ? 15.201 -2.311 2.083 1.00 78.25 96 ILE A N 1
ATOM 795 C CA . ILE A 1 96 ? 15.759 -2.002 3.409 1.00 78.25 96 ILE A CA 1
ATOM 796 C C . ILE A 1 96 ? 14.758 -2.327 4.539 1.00 78.25 96 ILE A C 1
ATOM 798 O O . ILE A 1 96 ? 15.119 -3.075 5.453 1.00 78.25 96 ILE A O 1
ATOM 802 N N . PRO A 1 97 ? 13.488 -1.870 4.503 1.00 74.69 97 PRO A N 1
ATOM 803 C CA . PRO A 1 97 ? 12.508 -2.226 5.532 1.00 74.69 97 PRO A CA 1
ATOM 804 C C . PRO A 1 97 ? 12.226 -3.734 5.627 1.00 74.69 97 PRO A C 1
ATOM 806 O O . PRO A 1 97 ? 11.993 -4.258 6.725 1.00 74.69 97 PRO A O 1
ATOM 809 N N . LEU A 1 98 ? 12.247 -4.448 4.496 1.00 74.56 98 LEU A N 1
ATOM 810 C CA . LEU A 1 98 ? 12.023 -5.895 4.453 1.00 74.56 98 LEU A CA 1
ATOM 811 C C . LEU A 1 98 ? 13.192 -6.666 5.073 1.00 74.56 98 LEU A C 1
ATOM 813 O O . LEU A 1 98 ? 12.962 -7.581 5.863 1.00 74.56 98 LEU A O 1
ATOM 817 N N . GLU A 1 99 ? 14.433 -6.272 4.789 1.00 79.75 99 GLU A N 1
ATOM 818 C CA . GLU A 1 99 ? 15.629 -6.865 5.395 1.00 79.75 99 GLU A CA 1
ATOM 819 C C . GLU A 1 99 ? 15.694 -6.619 6.903 1.00 79.75 99 GLU A C 1
ATOM 821 O O . GLU A 1 99 ? 15.969 -7.548 7.665 1.00 79.75 99 GLU A O 1
ATOM 826 N N . VAL A 1 100 ? 15.379 -5.398 7.354 1.00 82.00 100 VAL A N 1
ATOM 827 C CA . VAL A 1 100 ? 15.286 -5.070 8.787 1.00 82.00 100 VAL A CA 1
ATOM 828 C C . VAL A 1 100 ? 14.274 -5.987 9.474 1.00 82.00 100 VAL A C 1
ATOM 830 O O . VAL A 1 100 ? 14.567 -6.566 10.522 1.00 82.00 100 VAL A O 1
ATOM 833 N N . THR A 1 101 ? 13.112 -6.185 8.852 1.00 76.69 101 THR A N 1
ATOM 834 C CA . THR A 1 101 ? 12.065 -7.076 9.365 1.00 76.69 101 THR A CA 1
ATOM 835 C C . THR A 1 101 ? 12.523 -8.533 9.402 1.00 76.69 101 THR A C 1
ATOM 837 O O . THR A 1 101 ? 12.319 -9.228 10.399 1.00 76.69 101 THR A O 1
ATOM 840 N N . ARG A 1 102 ? 13.156 -9.013 8.327 1.00 81.12 102 ARG A N 1
ATOM 841 C CA . ARG A 1 102 ? 13.684 -10.379 8.244 1.00 81.12 102 ARG A CA 1
ATOM 842 C C . ARG A 1 102 ? 14.721 -10.619 9.339 1.00 81.12 102 ARG A C 1
ATOM 844 O O . ARG A 1 102 ? 14.647 -11.627 10.039 1.00 81.12 102 ARG A O 1
ATOM 851 N N . LYS A 1 103 ? 15.631 -9.665 9.547 1.00 85.31 103 LYS A N 1
ATOM 852 C CA . LYS A 1 103 ? 16.627 -9.707 10.623 1.00 85.31 103 LYS A CA 1
ATOM 853 C C . LYS A 1 103 ? 15.969 -9.746 12.001 1.00 85.31 103 LYS A C 1
ATOM 855 O O . LYS A 1 103 ? 16.380 -10.540 12.838 1.00 85.31 103 LYS A O 1
ATOM 860 N N . GLU A 1 104 ? 14.927 -8.949 12.234 1.00 82.44 104 GLU A N 1
ATOM 861 C CA . GLU A 1 104 ? 14.168 -8.993 13.487 1.00 82.44 104 GLU A CA 1
ATOM 862 C C . GLU A 1 104 ? 13.545 -10.379 13.728 1.00 82.44 104 GLU A C 1
ATOM 864 O O . GLU A 1 104 ? 13.652 -10.929 14.823 1.00 82.44 104 GLU A O 1
ATOM 869 N N . ILE A 1 105 ? 12.941 -10.982 12.700 1.00 79.88 105 ILE A N 1
ATOM 870 C CA . ILE A 1 105 ? 12.347 -12.324 12.786 1.00 79.88 105 ILE A CA 1
ATOM 871 C C . ILE A 1 105 ? 13.405 -13.390 13.059 1.00 79.88 105 ILE A C 1
ATOM 873 O O . ILE A 1 105 ? 13.174 -14.267 13.892 1.00 79.88 105 ILE A O 1
ATOM 877 N N . ASN A 1 106 ? 14.556 -13.316 12.396 1.00 83.50 106 ASN A N 1
ATOM 878 C CA . ASN A 1 106 ? 15.655 -14.248 12.627 1.00 83.50 106 ASN A CA 1
ATOM 879 C C . ASN A 1 106 ? 16.205 -14.104 14.049 1.00 83.50 106 ASN A C 1
ATOM 881 O O . ASN A 1 106 ? 16.289 -15.102 14.758 1.00 83.50 106 ASN A O 1
ATOM 885 N N . ASN A 1 107 ? 16.410 -12.874 14.529 1.00 84.44 107 ASN A N 1
ATOM 886 C CA . ASN A 1 107 ? 16.785 -12.615 15.921 1.00 84.44 107 ASN A CA 1
ATOM 887 C C . ASN A 1 107 ? 15.757 -13.198 16.907 1.00 84.44 107 ASN A C 1
ATOM 889 O O . ASN A 1 107 ? 16.133 -13.758 17.935 1.00 84.44 107 ASN A O 1
ATOM 893 N N . MET A 1 108 ? 14.456 -13.098 16.602 1.00 77.94 108 MET A N 1
ATOM 894 C CA . MET A 1 108 ? 13.409 -13.700 17.433 1.00 77.94 108 MET A CA 1
ATOM 895 C C . MET A 1 108 ? 13.461 -15.234 17.431 1.00 77.94 108 MET A C 1
ATOM 897 O O . MET A 1 108 ? 13.176 -15.854 18.452 1.00 77.94 108 MET A O 1
ATOM 901 N N . ARG A 1 109 ? 13.819 -15.858 16.304 1.00 80.00 109 ARG A N 1
ATOM 902 C CA . ARG A 1 109 ? 13.966 -17.320 16.191 1.00 80.00 109 ARG A CA 1
ATOM 903 C C . ARG A 1 109 ? 15.220 -17.840 16.893 1.00 80.00 109 ARG A C 1
ATOM 905 O O . ARG A 1 109 ? 15.170 -18.913 17.483 1.00 80.00 109 ARG A O 1
ATOM 912 N N . GLU A 1 110 ? 16.318 -17.096 16.807 1.00 85.94 110 GLU A N 1
ATOM 913 C CA . GLU A 1 110 ? 17.627 -17.451 17.374 1.00 85.94 110 GLU A CA 1
ATOM 914 C C . GLU A 1 110 ? 17.737 -17.134 18.870 1.00 85.94 110 GLU A C 1
ATOM 916 O O . GLU A 1 110 ? 18.571 -17.696 19.579 1.00 85.94 110 GLU A O 1
ATOM 921 N N . SER A 1 111 ? 16.883 -16.245 19.370 1.00 84.06 111 SER A N 1
ATOM 922 C CA . SER A 1 111 ? 16.799 -15.908 20.785 1.00 84.06 111 SER A CA 1
ATOM 923 C C . SER A 1 111 ? 16.499 -17.141 21.644 1.00 84.06 111 SER A C 1
ATOM 925 O O . SER A 1 111 ? 15.547 -17.885 21.405 1.00 84.06 111 SER A O 1
ATOM 927 N N . SER A 1 112 ? 17.266 -17.305 22.724 1.00 84.81 112 SER A N 1
ATOM 928 C CA . SER A 1 112 ? 17.053 -18.358 23.725 1.00 84.81 112 SER A CA 1
ATOM 929 C C . SER A 1 112 ? 15.728 -18.211 24.484 1.00 84.81 112 SER A C 1
ATOM 931 O O . SER A 1 112 ? 15.207 -19.187 25.030 1.00 84.81 112 SER A O 1
ATOM 933 N N . VAL A 1 113 ? 15.157 -17.002 24.506 1.00 82.31 113 VAL A N 1
ATOM 934 C CA . VAL A 1 113 ? 13.839 -16.732 25.077 1.00 82.31 113 VAL A CA 1
ATOM 935 C C . VAL A 1 113 ? 12.786 -17.182 24.069 1.00 82.31 113 VAL A C 1
ATOM 937 O O . VAL A 1 113 ? 12.655 -16.609 22.988 1.00 82.31 113 VAL A O 1
ATOM 940 N N . LYS A 1 114 ? 12.007 -18.211 24.426 1.00 74.94 114 LYS A N 1
ATOM 941 C CA . LYS A 1 114 ? 10.853 -18.636 23.625 1.00 74.94 114 LYS A CA 1
ATOM 942 C C . LYS A 1 114 ? 9.832 -17.504 23.588 1.00 74.94 114 LYS A C 1
ATOM 944 O O . LYS A 1 114 ? 9.097 -17.295 24.554 1.00 74.94 114 LYS A O 1
ATOM 949 N N . PHE A 1 115 ? 9.775 -16.791 22.468 1.00 71.62 115 PHE A N 1
ATOM 950 C CA . PHE A 1 115 ? 8.728 -15.805 22.246 1.00 71.62 115 PHE A CA 1
ATOM 951 C C . PHE A 1 115 ? 7.359 -16.497 22.258 1.00 71.62 115 PHE A C 1
ATOM 953 O O . PHE A 1 115 ? 7.196 -17.547 21.628 1.00 71.62 115 PHE A O 1
ATOM 960 N N . PRO A 1 116 ? 6.358 -15.923 22.949 1.00 78.06 116 PRO A N 1
ATOM 961 C CA . PRO A 1 116 ? 4.987 -16.391 22.861 1.00 78.06 116 PRO A CA 1
ATOM 962 C C . PRO A 1 116 ? 4.554 -16.521 21.391 1.00 78.06 116 PRO A C 1
ATOM 964 O O . PRO A 1 116 ? 4.751 -15.571 20.626 1.00 78.06 116 PRO A O 1
ATOM 967 N N . PRO A 1 117 ? 3.909 -17.632 20.984 1.00 73.75 117 PRO A N 1
ATOM 968 C CA . PRO A 1 117 ? 3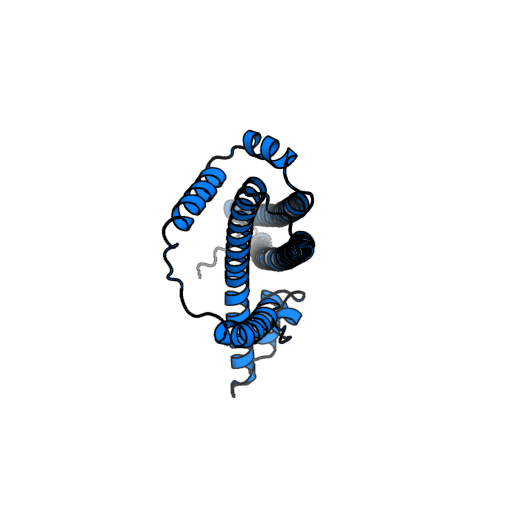.428 -17.821 19.611 1.00 73.75 117 PRO A CA 1
ATOM 969 C C . PRO A 1 117 ? 2.558 -16.660 19.111 1.00 73.75 117 PRO A C 1
ATOM 971 O O . PRO A 1 117 ? 2.576 -16.323 17.929 1.00 73.75 117 PRO A O 1
ATOM 974 N N . LEU A 1 118 ? 1.858 -15.998 20.038 1.00 73.62 118 LEU A N 1
ATOM 975 C CA . LEU A 1 118 ? 1.032 -14.824 19.781 1.00 73.62 118 LEU A CA 1
ATOM 976 C C . LEU A 1 118 ? 1.818 -13.632 19.226 1.00 73.62 118 LEU A C 1
ATOM 978 O O . LEU A 1 118 ? 1.254 -12.886 18.440 1.00 73.62 118 LEU A O 1
ATOM 982 N N . LEU A 1 119 ? 3.095 -13.440 19.577 1.00 72.88 119 LEU A N 1
ATOM 983 C CA . LEU A 1 119 ? 3.894 -12.328 19.040 1.00 72.88 119 LEU A CA 1
ATOM 984 C C . LEU A 1 119 ? 4.286 -12.568 17.584 1.00 72.88 119 LEU A C 1
ATOM 986 O O . LEU A 1 119 ? 4.169 -11.664 16.762 1.00 72.88 119 LEU A O 1
ATOM 990 N N . ILE A 1 120 ? 4.681 -13.796 17.243 1.00 71.12 120 ILE A N 1
ATOM 991 C CA . ILE A 1 120 ? 4.985 -14.174 15.857 1.00 71.12 120 ILE A CA 1
ATOM 992 C C . ILE A 1 120 ? 3.709 -14.121 15.019 1.00 71.12 120 ILE A C 1
ATOM 994 O O . ILE A 1 120 ? 3.719 -13.611 13.901 1.00 71.12 120 ILE A O 1
ATOM 998 N N . GLN A 1 121 ? 2.596 -14.605 15.571 1.00 75.88 121 GLN A N 1
ATOM 999 C CA . GLN A 1 121 ? 1.304 -14.521 14.910 1.00 75.88 121 GLN A CA 1
ATOM 1000 C C . GLN A 1 121 ? 0.868 -13.066 14.721 1.00 75.88 121 GLN A C 1
ATOM 1002 O O . GLN A 1 121 ? 0.464 -12.722 13.617 1.00 75.88 121 GLN A O 1
ATOM 1007 N N . ARG A 1 122 ? 1.036 -12.205 15.733 1.00 74.88 122 ARG A N 1
ATOM 1008 C CA . ARG A 1 122 ? 0.750 -10.768 15.648 1.00 74.88 122 ARG A CA 1
ATOM 1009 C C . ARG A 1 122 ? 1.627 -10.080 14.610 1.00 74.88 12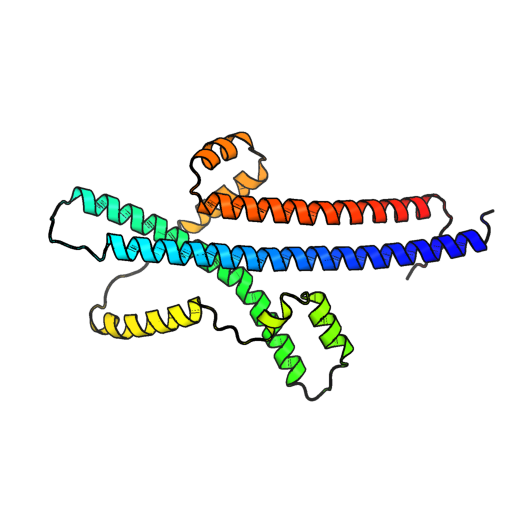2 ARG A C 1
ATOM 1011 O O . ARG A 1 122 ? 1.098 -9.348 13.797 1.00 74.88 122 ARG A O 1
ATOM 1018 N N . ARG A 1 123 ? 2.921 -10.399 14.529 1.00 70.62 123 ARG A N 1
ATOM 1019 C CA . ARG A 1 123 ? 3.803 -9.892 13.465 1.00 70.62 123 ARG A CA 1
ATOM 1020 C C . ARG A 1 123 ? 3.373 -10.379 12.080 1.00 70.62 123 ARG A C 1
ATOM 1022 O O . ARG A 1 123 ? 3.275 -9.578 11.159 1.00 70.62 123 ARG A O 1
ATOM 1029 N N . LYS A 1 124 ? 3.047 -11.664 11.921 1.00 73.88 124 LYS A N 1
ATOM 1030 C CA . LYS A 1 124 ? 2.502 -12.218 10.665 1.00 73.88 124 LYS A CA 1
ATOM 1031 C C . LYS A 1 124 ? 1.214 -11.521 10.242 1.00 73.88 124 LYS A C 1
ATOM 1033 O O . LYS A 1 124 ? 0.946 -11.315 9.061 1.00 73.88 124 LYS A O 1
ATOM 1038 N N . GLU A 1 125 ? 0.411 -11.185 11.230 1.00 70.81 125 GLU A N 1
ATOM 1039 C CA . GLU A 1 125 ? -0.811 -10.431 11.088 1.00 70.81 125 GLU A CA 1
ATOM 1040 C C . GLU A 1 125 ? -0.551 -8.966 10.709 1.00 70.81 125 GLU A C 1
ATOM 1042 O O . GLU A 1 125 ? -1.188 -8.475 9.772 1.00 70.81 125 GLU A O 1
ATOM 1047 N N . ASP A 1 126 ? 0.409 -8.319 11.366 1.00 65.88 126 ASP A N 1
ATOM 1048 C CA . ASP A 1 126 ? 0.817 -6.936 11.143 1.00 65.88 126 ASP A CA 1
ATOM 1049 C C . ASP A 1 126 ? 1.391 -6.756 9.748 1.00 65.88 126 ASP A C 1
ATOM 1051 O O . ASP A 1 126 ? 1.048 -5.765 9.127 1.00 65.88 126 ASP A O 1
ATOM 1055 N N . PHE A 1 127 ? 2.219 -7.686 9.251 1.00 62.97 127 PHE A N 1
ATOM 1056 C CA . PHE A 1 127 ? 2.816 -7.659 7.905 1.00 62.97 127 PHE A CA 1
ATOM 1057 C C . PHE A 1 127 ? 1.860 -8.088 6.785 1.00 62.97 127 PHE A C 1
ATOM 1059 O O . PHE A 1 127 ? 2.107 -7.790 5.617 1.00 62.97 127 PHE A O 1
ATOM 1066 N N . GLY A 1 128 ? 0.766 -8.757 7.144 1.00 66.75 128 GLY A N 1
ATOM 1067 C CA . GLY A 1 128 ? -0.182 -9.340 6.209 1.00 66.75 128 GLY A CA 1
ATOM 1068 C C . GLY A 1 128 ? 0.229 -10.752 5.786 1.00 66.75 128 GLY A C 1
ATOM 1069 O O . GLY A 1 128 ? 1.385 -11.038 5.464 1.00 66.75 128 GLY A O 1
ATOM 1070 N N . ARG A 1 129 ? -0.752 -11.665 5.741 1.00 67.00 129 ARG A N 1
ATOM 1071 C CA . ARG A 1 129 ? -0.523 -13.084 5.402 1.00 67.00 129 ARG A CA 1
ATOM 1072 C C . ARG A 1 129 ? 0.093 -13.290 4.018 1.00 67.00 129 ARG A C 1
ATOM 1074 O O . ARG A 1 129 ? 0.749 -14.303 3.823 1.00 67.00 129 ARG A O 1
ATOM 1081 N N . THR A 1 130 ? -0.122 -12.359 3.092 1.00 63.50 130 THR A N 1
ATOM 1082 C CA . THR A 1 130 ? 0.372 -12.422 1.710 1.00 63.50 130 THR A CA 1
ATOM 1083 C C . THR A 1 130 ? 1.857 -12.086 1.596 1.00 63.50 130 THR A C 1
ATOM 1085 O O . THR A 1 130 ? 2.533 -12.614 0.727 1.00 63.50 130 THR A O 1
ATOM 1088 N N . ILE A 1 131 ? 2.369 -11.228 2.482 1.00 62.41 131 ILE A N 1
ATOM 1089 C CA . ILE A 1 131 ? 3.755 -10.727 2.451 1.00 62.41 131 ILE A CA 1
ATOM 1090 C C . ILE A 1 131 ? 4.661 -11.589 3.323 1.00 62.41 131 ILE A C 1
ATOM 1092 O O . ILE A 1 131 ? 5.855 -11.721 3.077 1.00 62.41 131 ILE A O 1
ATOM 1096 N N . TRP A 1 132 ? 4.078 -12.229 4.336 1.00 72.50 132 TRP A N 1
ATOM 1097 C CA . TRP A 1 132 ? 4.801 -13.100 5.249 1.00 72.50 132 TRP A CA 1
ATOM 1098 C C . TRP A 1 132 ? 5.637 -14.205 4.571 1.00 72.50 132 TRP A C 1
ATOM 1100 O O . TRP A 1 132 ? 6.765 -14.406 5.021 1.00 72.50 132 TRP A O 1
ATOM 1110 N N . PRO A 1 133 ? 5.159 -14.903 3.516 1.00 73.50 133 PRO A N 1
ATOM 1111 C CA . PRO A 1 133 ? 5.978 -15.859 2.772 1.00 73.50 133 PRO A CA 1
ATOM 1112 C C . PRO A 1 133 ? 7.220 -15.204 2.168 1.00 73.50 133 PRO A C 1
ATOM 1114 O O . PRO A 1 133 ? 8.304 -15.720 2.369 1.00 73.50 133 PRO A O 1
ATOM 1117 N N . ILE A 1 134 ? 7.092 -14.016 1.568 1.00 67.88 134 ILE A N 1
ATOM 1118 C CA . ILE A 1 134 ? 8.209 -13.263 0.964 1.00 67.88 134 ILE A CA 1
ATOM 1119 C C . ILE A 1 134 ? 9.254 -12.873 2.021 1.00 67.88 134 ILE A C 1
ATOM 1121 O O . ILE A 1 134 ? 10.460 -12.938 1.795 1.00 67.88 134 ILE A O 1
ATOM 1125 N N . ILE A 1 135 ? 8.802 -12.484 3.216 1.00 65.25 135 ILE A N 1
ATOM 1126 C CA . ILE A 1 135 ? 9.703 -12.146 4.325 1.00 65.25 135 ILE A CA 1
ATOM 1127 C C . ILE A 1 135 ? 10.433 -13.397 4.840 1.00 65.25 135 ILE A C 1
ATOM 1129 O O . ILE A 1 135 ? 11.620 -13.319 5.164 1.00 65.25 135 ILE A O 1
ATOM 1133 N N . CYS A 1 136 ? 9.724 -14.527 4.945 1.00 70.12 136 CYS A N 1
ATOM 1134 C CA . CYS A 1 136 ? 10.237 -15.771 5.526 1.00 70.12 136 CYS A CA 1
ATOM 1135 C C . CYS A 1 136 ? 11.085 -16.606 4.570 1.00 70.12 136 CYS A C 1
ATOM 1137 O O . CYS A 1 136 ? 11.990 -17.298 5.031 1.00 70.12 136 CYS A O 1
ATOM 1139 N N . GLU A 1 137 ? 10.755 -16.605 3.285 1.00 72.50 137 GLU A N 1
ATOM 1140 C CA . GLU A 1 137 ? 11.549 -17.240 2.246 1.00 72.50 137 GLU A CA 1
ATOM 1141 C C . GLU A 1 137 ? 12.762 -16.355 1.989 1.00 72.50 137 GLU A C 1
ATOM 1143 O O . GLU A 1 137 ? 12.646 -15.136 1.883 1.00 72.50 137 GLU A O 1
ATOM 1148 N N . GLU A 1 138 ? 13.946 -16.955 1.923 1.00 59.41 138 GLU A N 1
ATOM 1149 C CA . GLU A 1 138 ? 15.165 -16.274 1.503 1.00 59.41 138 GLU A CA 1
ATOM 1150 C C . GLU A 1 138 ? 15.073 -16.039 -0.010 1.00 59.41 138 GLU A C 1
ATOM 1152 O O . GLU A 1 138 ? 15.689 -16.722 -0.822 1.00 59.41 138 GLU A O 1
ATOM 1157 N N . THR A 1 139 ? 14.197 -15.120 -0.410 1.00 57.34 139 THR A N 1
ATOM 1158 C CA . THR A 1 139 ? 14.082 -14.691 -1.796 1.00 57.34 139 THR A CA 1
ATOM 1159 C C . THR A 1 139 ? 15.392 -14.007 -2.159 1.00 57.34 139 THR A C 1
ATOM 1161 O O . THR A 1 139 ? 15.668 -12.900 -1.689 1.00 57.34 139 THR A O 1
ATOM 1164 N N . LEU A 1 140 ? 16.215 -14.692 -2.952 1.00 56.03 140 LEU A N 1
ATOM 1165 C CA . LEU A 1 140 ? 17.337 -14.089 -3.661 1.00 56.03 140 LEU A CA 1
ATOM 1166 C C . LEU A 1 140 ? 16.769 -12.949 -4.504 1.00 56.03 140 LEU A C 1
ATOM 1168 O O . LEU A 1 140 ? 16.022 -13.185 -5.455 1.00 56.03 140 LEU A O 1
ATOM 1172 N N . TRP A 1 141 ? 17.069 -11.713 -4.113 1.00 60.66 141 TRP A N 1
ATOM 1173 C CA . TRP A 1 141 ? 16.649 -10.553 -4.884 1.00 60.66 141 TRP A CA 1
ATOM 1174 C C . TRP A 1 141 ? 17.355 -10.608 -6.239 1.00 60.66 141 TRP A C 1
ATOM 1176 O O . TRP A 1 141 ? 18.546 -10.928 -6.330 1.00 60.66 141 TRP A O 1
ATOM 1186 N N . THR A 1 142 ? 16.623 -10.339 -7.316 1.00 55.31 142 THR A N 1
ATOM 1187 C CA . THR A 1 142 ? 17.151 -10.499 -8.676 1.00 55.31 142 THR A CA 1
ATOM 1188 C C . THR A 1 142 ? 18.358 -9.601 -8.909 1.00 55.31 142 THR A C 1
ATOM 1190 O O . THR A 1 142 ? 19.307 -10.063 -9.532 1.00 55.31 142 THR A O 1
ATOM 1193 N N . HIS A 1 143 ? 18.406 -8.396 -8.325 1.00 49.34 143 HIS A N 1
ATOM 1194 C CA . HIS A 1 143 ? 19.591 -7.536 -8.399 1.00 49.34 143 HIS A CA 1
ATOM 1195 C C . HIS A 1 143 ? 20.807 -8.103 -7.660 1.00 49.34 143 HIS A C 1
ATOM 1197 O O . HIS A 1 143 ? 21.904 -7.856 -8.116 1.00 49.34 143 HIS A O 1
ATOM 1203 N N . GLU A 1 144 ? 20.675 -8.872 -6.572 1.00 52.81 144 GLU A N 1
ATOM 1204 C CA . GLU A 1 144 ? 21.843 -9.505 -5.927 1.00 52.81 144 GLU A CA 1
ATOM 1205 C C . GLU A 1 144 ? 22.398 -10.635 -6.792 1.00 52.81 144 GLU A C 1
ATOM 1207 O O . GLU A 1 144 ? 23.603 -10.881 -6.830 1.00 52.81 144 GLU A O 1
ATOM 1212 N N . THR A 1 145 ? 21.506 -11.325 -7.503 1.00 56.28 145 THR A N 1
ATOM 1213 C CA . THR A 1 145 ? 21.885 -12.335 -8.496 1.00 56.28 145 THR A CA 1
ATOM 1214 C C . THR A 1 145 ? 22.550 -11.657 -9.696 1.00 56.28 145 THR A C 1
ATOM 1216 O O . THR A 1 145 ? 23.595 -12.103 -10.157 1.00 56.28 145 THR A O 1
ATOM 1219 N N . LEU A 1 146 ? 22.003 -10.519 -10.132 1.00 47.53 146 LEU A N 1
ATOM 1220 C CA . LEU A 1 146 ? 22.519 -9.706 -11.229 1.00 47.53 146 LEU A CA 1
ATOM 1221 C C . LEU A 1 146 ? 23.834 -9.003 -10.874 1.00 47.53 146 LEU A C 1
ATOM 1223 O O . LEU A 1 146 ? 24.710 -8.911 -11.715 1.00 47.53 146 LEU A O 1
ATOM 1227 N N . GLU A 1 147 ? 23.995 -8.512 -9.649 1.00 53.09 147 GLU A N 1
ATOM 1228 C CA . GLU A 1 147 ? 25.213 -7.877 -9.146 1.00 53.09 147 GLU A CA 1
ATOM 1229 C C . GLU A 1 147 ? 26.314 -8.922 -9.012 1.00 53.09 147 GLU A C 1
ATOM 1231 O O . GLU A 1 147 ? 27.441 -8.663 -9.415 1.00 53.09 147 GLU A O 1
ATOM 1236 N N . LYS A 1 148 ? 25.993 -10.140 -8.556 1.00 66.25 148 LYS A N 1
ATOM 1237 C CA . LYS A 1 148 ? 26.928 -11.270 -8.617 1.00 66.25 148 LYS A CA 1
ATOM 1238 C C . LYS A 1 148 ? 27.319 -11.603 -10.057 1.00 66.25 148 LYS A C 1
ATOM 1240 O O . LYS A 1 148 ? 28.510 -11.739 -10.316 1.00 66.25 148 LYS A O 1
ATOM 1245 N N . ASP A 1 149 ? 26.368 -11.661 -10.987 1.00 55.53 149 ASP A N 1
ATOM 1246 C CA . ASP A 1 149 ? 26.642 -11.931 -12.407 1.00 55.53 149 ASP A CA 1
ATOM 1247 C C . ASP A 1 149 ? 27.419 -10.797 -13.093 1.00 55.53 149 ASP A C 1
ATOM 1249 O O . ASP A 1 149 ? 28.317 -11.056 -13.892 1.00 55.53 149 ASP A O 1
ATOM 1253 N N . LEU A 1 150 ? 27.128 -9.537 -12.765 1.00 51.91 150 LEU A N 1
ATOM 1254 C CA . LEU A 1 150 ? 27.836 -8.359 -13.265 1.00 51.91 150 LEU A CA 1
ATOM 1255 C C . LEU A 1 150 ? 29.221 -8.239 -12.643 1.00 51.91 150 LEU A C 1
ATOM 1257 O O . LEU A 1 150 ? 30.143 -7.848 -13.340 1.00 51.91 150 LEU A O 1
ATOM 1261 N N . LEU A 1 151 ? 29.406 -8.590 -11.370 1.00 59.44 151 LEU A N 1
ATOM 1262 C CA . LEU A 1 151 ? 30.724 -8.666 -10.738 1.00 59.44 151 LEU A CA 1
ATOM 1263 C C . LEU A 1 151 ? 31.541 -9.842 -11.279 1.00 59.44 151 LEU A C 1
ATOM 1265 O O . LEU A 1 151 ? 32.759 -9.714 -11.383 1.00 59.44 151 LEU A O 1
ATOM 1269 N N . LEU A 1 152 ? 30.905 -10.958 -11.653 1.00 67.62 152 LEU A N 1
ATOM 1270 C CA . LEU A 1 152 ? 31.562 -12.028 -12.406 1.00 67.62 152 LEU A CA 1
ATOM 1271 C C . LEU A 1 152 ? 31.994 -11.519 -13.788 1.00 67.62 152 LEU A C 1
ATOM 1273 O O . LEU A 1 152 ? 33.184 -11.537 -14.088 1.00 67.62 152 LEU A O 1
ATOM 1277 N N . LYS A 1 153 ? 31.073 -10.947 -14.574 1.00 59.69 153 LYS A N 1
ATOM 1278 C CA . LYS A 1 153 ? 31.371 -10.400 -15.910 1.00 59.69 153 LYS A CA 1
ATOM 1279 C C . LYS A 1 153 ? 32.367 -9.237 -15.878 1.00 59.69 153 LYS A C 1
ATOM 1281 O O . LYS A 1 153 ? 33.193 -9.117 -16.775 1.00 59.69 153 LYS A O 1
ATOM 1286 N N . ASN A 1 154 ? 32.340 -8.394 -14.845 1.00 50.41 154 ASN A N 1
ATOM 1287 C CA . ASN A 1 154 ? 33.309 -7.315 -14.651 1.00 50.41 154 ASN A CA 1
ATOM 1288 C C . ASN A 1 154 ? 34.647 -7.822 -14.126 1.00 50.41 154 ASN A C 1
ATOM 1290 O O . ASN A 1 154 ? 35.645 -7.175 -14.393 1.00 50.41 154 ASN A O 1
ATOM 1294 N N . LYS A 1 155 ? 34.735 -8.955 -13.420 1.00 59.47 155 LYS A N 1
ATOM 1295 C CA . LYS A 1 155 ? 36.040 -9.595 -13.177 1.00 59.47 155 LYS A CA 1
ATOM 1296 C C . LYS A 1 155 ? 36.646 -10.109 -14.478 1.00 59.47 155 LYS A C 1
ATOM 1298 O O . LYS A 1 155 ? 37.855 -9.987 -14.664 1.00 59.47 155 LYS A O 1
ATOM 1303 N N . ASP A 1 156 ? 35.809 -10.590 -15.391 1.00 53.97 156 ASP A N 1
ATOM 1304 C CA . ASP A 1 156 ? 36.245 -11.010 -16.721 1.00 53.97 156 ASP A CA 1
ATOM 1305 C C . ASP A 1 156 ? 36.635 -9.801 -17.603 1.00 53.97 156 ASP A C 1
ATOM 1307 O O . ASP A 1 156 ? 37.619 -9.871 -18.338 1.00 53.97 156 ASP A O 1
ATOM 1311 N N . ALA A 1 157 ? 35.944 -8.658 -17.472 1.00 47.75 157 ALA A N 1
ATOM 1312 C CA . ALA A 1 157 ? 36.179 -7.440 -18.262 1.00 47.75 157 ALA A CA 1
ATOM 1313 C C . ALA A 1 157 ? 37.181 -6.428 -17.656 1.00 47.75 157 ALA A C 1
ATOM 1315 O O . ALA A 1 157 ? 37.853 -5.714 -18.396 1.00 47.75 157 ALA A O 1
ATOM 1316 N N . ALA A 1 158 ? 37.344 -6.350 -16.332 1.00 45.91 158 ALA A N 1
ATOM 1317 C CA . ALA A 1 158 ? 38.323 -5.478 -15.664 1.00 45.91 158 ALA A CA 1
ATOM 1318 C C . ALA A 1 158 ? 39.765 -5.976 -15.844 1.00 45.91 158 ALA A C 1
ATOM 1320 O O . ALA A 1 158 ? 40.704 -5.194 -15.724 1.00 45.91 158 ALA A O 1
ATOM 1321 N N . ASN A 1 159 ? 39.946 -7.242 -16.233 1.00 53.12 159 ASN A N 1
ATOM 1322 C CA . ASN A 1 159 ? 41.212 -7.711 -16.796 1.00 53.12 159 ASN A CA 1
ATOM 1323 C C . ASN A 1 159 ? 41.536 -7.067 -18.161 1.00 53.12 159 ASN A C 1
ATOM 1325 O O . ASN A 1 159 ? 42.665 -7.199 -18.627 1.00 53.12 159 ASN A O 1
ATOM 1329 N N . ALA A 1 160 ? 40.588 -6.370 -18.799 1.00 49.78 160 ALA A N 1
ATOM 1330 C CA . ALA A 1 160 ? 40.740 -5.830 -20.147 1.00 49.78 160 ALA A CA 1
ATOM 1331 C C . ALA A 1 160 ? 40.813 -4.297 -20.236 1.00 49.78 160 ALA A C 1
ATOM 1333 O O . ALA A 1 160 ? 41.258 -3.802 -21.267 1.00 49.78 160 ALA A O 1
ATOM 1334 N N . ASN A 1 161 ? 40.412 -3.514 -19.224 1.00 53.50 161 ASN A N 1
ATOM 1335 C CA . ASN A 1 161 ? 40.504 -2.052 -19.341 1.00 53.50 161 ASN A CA 1
ATOM 1336 C C . ASN A 1 161 ? 40.407 -1.309 -18.002 1.00 53.50 161 ASN A C 1
ATOM 1338 O O . ASN A 1 161 ? 39.346 -1.241 -17.384 1.00 53.50 161 ASN A O 1
ATOM 1342 N N . ALA A 1 162 ? 41.509 -0.682 -17.593 1.00 39.81 162 ALA A N 1
ATOM 1343 C CA . ALA A 1 162 ? 41.571 0.239 -16.465 1.00 39.81 162 ALA A CA 1
ATOM 1344 C C . ALA A 1 162 ? 41.869 1.651 -16.986 1.00 39.81 162 ALA A C 1
ATOM 1346 O O . ALA A 1 162 ? 43.007 1.915 -17.363 1.00 39.81 162 ALA A O 1
ATOM 1347 N N . ASN A 1 163 ? 40.854 2.525 -17.044 1.00 54.62 163 ASN A N 1
ATOM 1348 C CA . ASN A 1 163 ? 40.945 3.983 -16.818 1.00 54.62 163 ASN A CA 1
ATOM 1349 C C . ASN A 1 163 ? 39.677 4.711 -17.303 1.00 54.62 163 ASN A C 1
ATOM 1351 O O . ASN A 1 163 ? 39.515 4.902 -18.504 1.00 54.62 163 ASN A O 1
ATOM 1355 N N . ALA A 1 164 ? 38.845 5.212 -16.382 1.00 42.91 164 ALA A N 1
ATOM 1356 C CA . ALA A 1 164 ? 38.091 6.462 -16.564 1.00 42.91 164 ALA A CA 1
ATOM 1357 C C . ALA A 1 164 ? 37.470 6.931 -15.234 1.00 42.91 164 ALA A C 1
ATOM 1359 O O . ALA A 1 164 ? 36.862 6.148 -14.509 1.00 42.91 164 ALA A O 1
ATOM 1360 N N . ASN A 1 165 ? 37.658 8.219 -14.933 1.00 47.41 165 ASN A N 1
ATOM 1361 C CA . ASN A 1 165 ? 37.250 8.918 -13.709 1.00 47.41 165 ASN A CA 1
ATOM 1362 C C . ASN A 1 165 ? 35.792 9.417 -13.747 1.00 47.41 165 ASN A C 1
ATOM 1364 O O . ASN A 1 165 ? 35.180 9.527 -14.805 1.00 47.41 165 ASN A O 1
ATOM 1368 N N . ASN A 1 166 ? 35.276 9.740 -12.558 1.00 50.53 166 ASN A N 1
ATOM 1369 C CA . ASN A 1 166 ? 33.863 9.828 -12.192 1.00 50.53 166 ASN A CA 1
ATOM 1370 C C . ASN A 1 166 ? 33.516 11.237 -11.664 1.00 50.53 166 ASN A C 1
ATOM 1372 O O . ASN A 1 166 ? 34.180 11.695 -10.737 1.00 50.53 166 ASN A O 1
ATOM 1376 N N . ASP A 1 167 ? 32.484 11.898 -12.207 1.00 50.16 167 ASP A N 1
ATOM 1377 C CA . ASP A 1 167 ? 31.896 13.118 -11.623 1.00 50.16 167 ASP A CA 1
ATOM 1378 C C . ASP A 1 167 ? 30.437 13.291 -12.108 1.00 50.16 167 ASP A C 1
ATOM 1380 O O . ASP A 1 167 ? 30.199 13.670 -13.253 1.00 50.16 167 ASP A O 1
ATOM 1384 N N . ASN A 1 168 ? 29.435 12.907 -11.299 1.00 48.31 168 ASN A N 1
ATOM 1385 C CA . ASN A 1 168 ? 28.027 12.854 -11.751 1.00 48.31 168 ASN A CA 1
ATOM 1386 C C . ASN A 1 168 ? 26.976 13.141 -10.649 1.00 48.31 168 ASN A C 1
ATOM 1388 O O . ASN A 1 168 ? 25.796 12.808 -10.775 1.00 48.31 168 ASN A O 1
ATOM 1392 N N . THR A 1 169 ? 27.390 13.751 -9.536 1.00 41.78 169 THR A N 1
ATOM 1393 C CA . THR A 1 169 ? 26.575 13.845 -8.306 1.00 41.78 169 THR A CA 1
ATOM 1394 C C . THR A 1 169 ? 25.614 15.048 -8.290 1.00 41.78 169 THR A C 1
ATOM 1396 O O . THR A 1 169 ? 24.677 15.088 -7.496 1.00 41.78 169 THR A O 1
ATOM 1399 N N . THR A 1 170 ? 25.784 16.026 -9.184 1.00 44.12 170 THR A N 1
ATOM 1400 C CA . THR A 1 170 ? 25.115 17.342 -9.075 1.00 44.12 170 THR A CA 1
ATOM 1401 C C . THR A 1 170 ? 23.795 17.453 -9.857 1.00 44.12 170 THR A C 1
ATOM 1403 O O . THR A 1 170 ? 23.004 18.357 -9.604 1.00 44.12 170 THR A O 1
ATOM 1406 N N . ILE A 1 171 ? 23.504 16.535 -10.785 1.00 47.62 171 ILE A N 1
ATOM 1407 C CA . ILE A 1 171 ? 22.342 16.648 -11.695 1.00 47.62 171 ILE A CA 1
ATOM 1408 C C . ILE A 1 171 ? 21.065 16.034 -11.085 1.00 47.62 171 ILE A C 1
ATOM 1410 O O . ILE A 1 171 ? 19.962 16.546 -11.286 1.00 47.62 171 ILE A O 1
ATOM 1414 N N . VAL A 1 172 ? 21.205 15.000 -10.250 1.00 45.09 172 VAL A N 1
ATOM 1415 C CA . VAL A 1 172 ? 20.078 14.231 -9.681 1.00 45.09 172 VAL A CA 1
ATOM 1416 C C . VAL A 1 172 ? 19.262 15.040 -8.657 1.00 45.09 172 VAL A C 1
ATOM 1418 O O . VAL A 1 172 ? 18.046 14.871 -8.555 1.00 45.09 172 VAL A O 1
ATOM 1421 N N . SER A 1 173 ? 19.881 15.990 -7.949 1.00 47.19 173 SER A N 1
ATOM 1422 C CA . SER A 1 173 ? 19.188 16.806 -6.938 1.00 47.19 173 SER A CA 1
ATOM 1423 C C . SER A 1 173 ? 18.217 17.833 -7.539 1.00 47.19 173 SER A C 1
ATOM 1425 O O . SER A 1 173 ? 17.259 18.244 -6.878 1.00 47.19 173 SER A O 1
ATOM 1427 N N . ASN A 1 174 ? 18.402 18.221 -8.805 1.00 51.16 174 ASN A N 1
ATOM 1428 C CA . ASN A 1 174 ? 17.558 19.223 -9.455 1.00 51.16 174 ASN A CA 1
ATOM 1429 C C . ASN A 1 174 ? 16.246 18.638 -9.993 1.00 51.16 174 ASN A C 1
ATOM 1431 O O . ASN A 1 174 ? 15.225 19.322 -9.965 1.00 51.16 174 ASN A O 1
ATOM 1435 N N . PHE A 1 175 ? 16.227 17.370 -10.409 1.00 47.78 175 PHE A N 1
ATOM 1436 C CA . PHE A 1 175 ? 15.016 16.744 -10.948 1.00 47.78 175 PHE A CA 1
ATOM 1437 C C . PHE A 1 175 ? 14.015 16.357 -9.848 1.00 47.78 175 PHE A C 1
ATOM 1439 O O . PHE A 1 175 ? 12.815 16.612 -9.969 1.00 47.78 175 PHE A O 1
ATOM 1446 N N . MET A 1 176 ? 14.508 15.838 -8.719 1.00 47.34 176 MET A N 1
ATOM 1447 C CA . MET A 1 176 ? 13.661 15.420 -7.594 1.00 47.34 176 MET A CA 1
ATOM 1448 C C . MET A 1 176 ? 12.898 16.606 -6.977 1.00 47.34 176 MET A C 1
ATOM 1450 O O . MET A 1 176 ? 11.715 16.500 -6.655 1.00 47.34 176 MET A O 1
ATOM 1454 N N . ASN A 1 177 ? 13.528 17.784 -6.938 1.00 54.72 177 ASN A N 1
ATOM 1455 C CA . ASN A 1 177 ? 12.900 19.029 -6.488 1.00 54.72 177 ASN A CA 1
ATOM 1456 C C . ASN A 1 177 ? 11.830 19.572 -7.457 1.00 54.72 177 ASN A C 1
ATOM 1458 O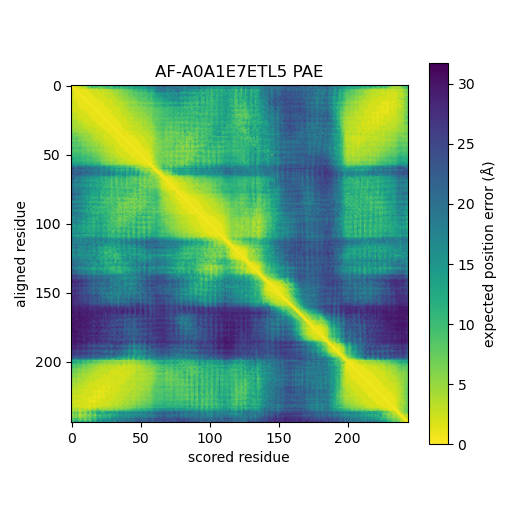 O . ASN A 1 177 ? 10.938 20.311 -7.033 1.00 54.72 177 ASN A O 1
ATOM 1462 N N . VAL A 1 178 ? 11.885 19.213 -8.744 1.00 52.19 178 VAL A N 1
ATOM 1463 C CA . VAL A 1 178 ? 10.874 19.590 -9.748 1.00 52.19 178 VAL A CA 1
ATOM 1464 C C . VAL A 1 178 ? 9.677 18.637 -9.702 1.00 52.19 178 VAL A C 1
ATOM 1466 O O . VAL A 1 178 ? 8.536 19.099 -9.732 1.00 52.19 178 VAL A O 1
ATOM 1469 N N . ALA A 1 179 ? 9.917 17.332 -9.545 1.00 46.91 179 ALA A N 1
ATOM 1470 C CA . ALA A 1 179 ? 8.860 16.326 -9.435 1.00 46.91 179 ALA A CA 1
ATOM 1471 C C . ALA A 1 179 ? 7.997 16.527 -8.176 1.00 46.91 179 ALA A C 1
ATOM 1473 O O . ALA A 1 179 ? 6.769 16.531 -8.261 1.00 46.91 179 ALA A O 1
ATOM 1474 N N . ILE A 1 180 ? 8.623 16.808 -7.027 1.00 51.78 180 ILE A N 1
ATOM 1475 C CA . ILE A 1 180 ? 7.912 17.071 -5.765 1.00 51.78 180 ILE A CA 1
ATOM 1476 C C . ILE A 1 180 ? 7.056 18.349 -5.867 1.00 51.78 180 ILE A C 1
ATOM 1478 O O . ILE A 1 180 ? 5.887 18.340 -5.483 1.00 51.78 180 ILE A O 1
ATOM 1482 N N . LYS A 1 181 ? 7.568 19.419 -6.499 1.00 48.62 181 LYS A N 1
ATOM 1483 C CA . LYS A 1 181 ? 6.816 20.674 -6.714 1.00 48.62 181 LYS A CA 1
ATOM 1484 C C . LYS A 1 181 ? 5.662 20.552 -7.716 1.00 48.62 181 LYS A C 1
ATOM 1486 O O . LYS A 1 181 ? 4.708 21.328 -7.641 1.00 48.62 181 LYS A O 1
ATOM 1491 N N . ALA A 1 182 ? 5.738 19.620 -8.665 1.00 43.84 182 ALA A N 1
ATOM 1492 C CA . ALA A 1 182 ? 4.662 19.361 -9.623 1.00 43.84 182 ALA A CA 1
ATOM 1493 C C . ALA A 1 182 ? 3.512 18.557 -8.991 1.00 43.84 182 ALA A C 1
ATOM 1495 O O . ALA A 1 182 ? 2.345 18.820 -9.283 1.00 43.84 182 ALA A O 1
ATOM 1496 N N . ILE A 1 183 ? 3.839 17.638 -8.077 1.00 48.28 183 ILE A N 1
ATOM 1497 C CA . ILE A 1 183 ? 2.869 16.865 -7.289 1.00 48.28 183 ILE A CA 1
ATOM 1498 C C . ILE A 1 183 ? 2.088 17.782 -6.331 1.00 48.28 183 ILE A C 1
ATOM 1500 O O . ILE A 1 183 ? 0.881 17.617 -6.166 1.00 48.28 183 ILE A O 1
ATOM 1504 N N . GLU A 1 184 ? 2.737 18.812 -5.784 1.00 45.53 184 GLU A N 1
ATOM 1505 C CA . GLU A 1 184 ? 2.126 19.764 -4.845 1.00 45.53 184 GLU A CA 1
ATOM 1506 C C . GLU A 1 184 ? 1.091 20.719 -5.478 1.00 45.53 184 GLU A C 1
ATOM 1508 O O . GLU A 1 184 ? 0.246 21.266 -4.772 1.00 45.53 184 GLU A O 1
ATOM 1513 N N . LYS A 1 185 ? 1.117 20.937 -6.804 1.00 47.41 185 LYS A N 1
ATOM 1514 C CA . LYS A 1 185 ? 0.322 21.999 -7.465 1.00 47.41 185 LYS A CA 1
ATOM 1515 C C . LYS A 1 185 ? -0.903 21.547 -8.269 1.00 47.41 185 LYS A C 1
ATOM 1517 O O . LYS A 1 185 ? -1.545 22.385 -8.899 1.00 47.41 185 LYS A O 1
ATOM 1522 N N . GLY A 1 186 ? -1.288 20.271 -8.236 1.00 41.28 186 GLY A N 1
ATOM 1523 C CA . GLY A 1 186 ? -2.618 19.843 -8.704 1.00 41.28 186 GLY A CA 1
ATOM 1524 C C . GLY A 1 186 ? -2.941 20.127 -10.184 1.00 41.28 186 GLY A C 1
ATOM 1525 O O . GLY A 1 186 ? -4.080 20.445 -10.527 1.00 41.28 186 GLY A O 1
ATOM 1526 N N . THR A 1 187 ? -1.976 20.006 -11.097 1.00 41.28 187 THR A N 1
ATOM 1527 C CA . THR A 1 187 ? -2.154 20.279 -12.536 1.00 41.28 187 THR A CA 1
ATOM 1528 C C . THR A 1 187 ? -2.616 19.044 -13.328 1.00 41.28 187 THR A C 1
ATOM 1530 O O . THR A 1 187 ? -1.887 18.468 -14.135 1.00 41.28 187 THR A O 1
ATOM 1533 N N . LYS A 1 188 ? -3.890 18.658 -13.160 1.00 46.12 188 LYS A N 1
ATOM 1534 C CA . LYS A 1 188 ? -4.547 17.559 -13.913 1.00 46.12 188 LYS A CA 1
ATOM 1535 C C . LYS A 1 188 ? -4.496 17.705 -15.448 1.00 46.12 188 LYS A C 1
ATOM 1537 O O . LYS A 1 188 ? -4.551 16.699 -16.152 1.00 46.12 188 LYS A O 1
ATOM 1542 N N . SER A 1 189 ? -4.429 18.926 -15.993 1.00 43.22 189 SER A N 1
ATOM 1543 C CA . SER A 1 189 ? -4.496 19.163 -17.449 1.00 43.22 189 SER A CA 1
ATOM 1544 C C . SER A 1 189 ? -3.164 18.936 -18.175 1.00 43.22 189 SER A C 1
ATOM 1546 O O . SER A 1 189 ? -3.171 18.506 -19.329 1.00 43.22 189 SER A O 1
ATOM 1548 N N . THR A 1 190 ? -2.032 19.166 -17.504 1.00 43.03 190 THR A N 1
ATOM 1549 C CA . THR A 1 190 ? -0.694 18.938 -18.070 1.00 43.03 190 THR A CA 1
ATOM 1550 C C . THR A 1 190 ? -0.333 17.455 -18.032 1.00 43.03 190 THR A C 1
ATOM 1552 O O . THR A 1 190 ? 0.158 16.936 -19.031 1.00 43.03 190 THR A O 1
ATOM 1555 N N . LEU A 1 191 ? -0.696 16.742 -16.953 1.00 40.59 191 LEU A N 1
ATOM 1556 C CA . LEU A 1 191 ? -0.565 15.282 -16.879 1.00 40.59 191 LEU A CA 1
ATOM 1557 C C . LEU A 1 191 ? -1.324 14.593 -18.018 1.00 40.59 191 LEU A C 1
ATOM 1559 O O . LEU A 1 191 ? -0.735 13.809 -18.745 1.00 40.59 191 LEU A O 1
ATOM 1563 N N . LYS A 1 192 ? -2.585 14.959 -18.283 1.00 42.91 192 LYS A N 1
ATOM 1564 C CA . LYS A 1 192 ? -3.410 14.293 -19.312 1.00 42.91 192 LYS A CA 1
ATOM 1565 C C . LYS A 1 192 ? -2.836 14.379 -20.741 1.00 42.91 192 LYS A C 1
ATOM 1567 O O . LYS A 1 192 ? -3.067 13.481 -21.546 1.00 42.91 192 LYS A O 1
ATOM 1572 N N . LYS A 1 193 ? -2.086 15.441 -21.066 1.00 46.00 193 LYS A N 1
ATOM 1573 C CA . LYS A 1 193 ? -1.410 15.607 -22.372 1.00 46.00 193 LYS A CA 1
ATOM 1574 C C . LYS A 1 193 ? -0.107 14.808 -22.476 1.00 46.00 193 LYS A C 1
ATOM 1576 O O . LYS A 1 193 ? 0.252 14.401 -23.577 1.00 46.00 193 LYS A O 1
ATOM 1581 N N . VAL A 1 194 ? 0.572 14.578 -21.354 1.00 44.75 194 VAL A N 1
ATOM 1582 C CA . VAL A 1 194 ? 1.759 13.713 -21.273 1.00 44.75 194 VAL A CA 1
ATOM 1583 C C . VAL A 1 194 ? 1.338 12.235 -21.224 1.00 44.75 194 VAL A C 1
ATOM 1585 O O . VAL A 1 194 ? 1.930 11.422 -21.918 1.00 44.75 194 VAL A O 1
ATOM 1588 N N . VAL A 1 195 ? 0.212 11.915 -20.572 1.00 38.06 195 VAL A N 1
ATOM 1589 C CA . VAL A 1 195 ? -0.412 10.575 -20.492 1.00 38.06 195 VAL A CA 1
ATOM 1590 C C . VAL A 1 195 ? -0.812 10.002 -21.858 1.00 38.06 195 VAL A C 1
ATOM 1592 O O . VAL A 1 195 ? -0.714 8.800 -22.092 1.00 38.06 195 VAL A O 1
ATOM 1595 N N . GLY A 1 196 ? -1.175 10.856 -22.822 1.00 39.97 196 GLY A N 1
ATOM 1596 C CA . GLY A 1 196 ? -1.397 10.431 -24.211 1.00 39.97 196 GLY A CA 1
ATOM 1597 C C . GLY A 1 196 ? -0.139 9.897 -24.915 1.00 39.97 196 GLY A C 1
ATOM 1598 O O . GLY A 1 196 ? -0.270 9.165 -25.894 1.00 39.97 196 GLY A O 1
ATOM 1599 N N . LYS A 1 197 ? 1.055 10.236 -24.410 1.00 47.06 197 LYS A N 1
ATOM 1600 C CA . LYS A 1 197 ? 2.363 9.776 -24.903 1.00 47.06 197 LYS A CA 1
ATOM 1601 C C . LYS A 1 197 ? 3.015 8.713 -24.018 1.00 47.06 197 LYS A C 1
ATOM 1603 O O . LYS A 1 197 ? 4.056 8.203 -24.414 1.00 47.06 197 LYS A O 1
ATOM 1608 N N . LEU A 1 198 ? 2.426 8.402 -22.862 1.00 46.84 198 LEU A N 1
ATOM 1609 C CA . LEU A 1 198 ? 2.972 7.384 -21.975 1.00 46.84 198 LEU A CA 1
ATOM 1610 C C . LEU A 1 198 ? 2.934 6.020 -22.672 1.00 46.84 198 LEU A C 1
ATOM 1612 O O . LEU A 1 198 ? 1.931 5.682 -23.324 1.00 46.84 198 LEU A O 1
ATOM 1616 N N . SER A 1 199 ? 4.027 5.270 -22.544 1.00 68.44 199 SER A N 1
ATOM 1617 C CA . SER A 1 199 ? 4.147 3.910 -23.061 1.00 68.44 199 SER A CA 1
ATOM 1618 C C . SER A 1 199 ? 3.081 3.010 -22.421 1.00 68.44 199 SER A C 1
ATOM 1620 O O . SER A 1 199 ? 2.476 3.348 -21.396 1.00 68.44 199 SER A O 1
ATOM 1622 N N . LEU A 1 200 ? 2.789 1.863 -23.040 1.00 78.38 200 LEU A N 1
ATOM 1623 C CA . LEU A 1 200 ? 1.805 0.918 -22.498 1.00 78.38 200 LEU A CA 1
ATOM 1624 C C . LEU A 1 200 ? 2.148 0.543 -21.047 1.00 78.38 200 LEU A C 1
ATOM 1626 O O . LEU A 1 200 ? 1.268 0.453 -20.196 1.00 78.38 200 LEU A O 1
ATOM 1630 N N . GLU A 1 201 ? 3.438 0.401 -20.771 1.00 72.06 201 GLU A N 1
ATOM 1631 C CA . GLU A 1 201 ? 3.999 0.051 -19.478 1.00 72.06 201 GLU A CA 1
ATOM 1632 C C . GLU A 1 201 ? 3.797 1.156 -18.430 1.00 72.06 201 GLU A C 1
ATOM 1634 O O . GLU A 1 201 ? 3.451 0.866 -17.285 1.00 72.06 201 GLU A O 1
ATOM 1639 N N . GLU A 1 202 ? 3.953 2.424 -18.809 1.00 73.62 202 GLU A N 1
ATOM 1640 C CA . GLU A 1 202 ? 3.680 3.558 -17.920 1.00 73.62 202 GLU A CA 1
ATOM 1641 C C . GLU A 1 202 ? 2.188 3.648 -17.558 1.00 73.62 202 GLU A C 1
ATOM 1643 O O . GLU A 1 202 ? 1.845 3.954 -16.414 1.00 73.62 202 GLU A O 1
ATOM 1648 N N . ARG A 1 203 ? 1.288 3.293 -18.487 1.00 81.25 203 ARG A N 1
ATOM 1649 C CA . ARG A 1 203 ? -0.155 3.200 -18.198 1.00 81.25 203 ARG A CA 1
ATOM 1650 C C . ARG A 1 203 ? -0.494 2.050 -17.255 1.00 81.25 203 ARG A C 1
ATOM 1652 O O . ARG A 1 203 ? -1.407 2.196 -16.445 1.00 81.25 203 ARG A O 1
ATOM 1659 N N . GLU A 1 204 ? 0.213 0.920 -17.340 1.00 84.25 204 GLU A N 1
ATOM 1660 C CA . GLU A 1 204 ? 0.056 -0.183 -16.379 1.00 84.25 204 GLU A CA 1
ATOM 1661 C C . GLU A 1 204 ? 0.434 0.278 -14.960 1.00 84.25 204 GLU A C 1
ATOM 1663 O O . GLU A 1 204 ? -0.289 -0.018 -14.004 1.00 84.25 204 GLU A O 1
ATOM 1668 N N . VAL A 1 205 ? 1.515 1.058 -14.820 1.00 78.31 205 VAL A N 1
ATOM 1669 C CA . VAL A 1 205 ? 1.939 1.620 -13.524 1.00 78.31 205 VAL A CA 1
ATOM 1670 C C . VAL A 1 205 ? 0.912 2.620 -13.008 1.00 78.31 205 VAL A C 1
ATOM 1672 O O . VAL A 1 205 ? 0.501 2.527 -11.852 1.00 78.31 205 VAL A O 1
ATOM 1675 N N . GLU A 1 206 ? 0.451 3.543 -13.855 1.00 81.94 206 GLU A N 1
ATOM 1676 C CA . GLU A 1 206 ? -0.570 4.529 -13.483 1.00 81.94 206 GLU A CA 1
ATOM 1677 C C . GLU A 1 206 ? -1.869 3.845 -13.031 1.00 81.94 206 GLU A C 1
ATOM 1679 O O . GLU A 1 206 ? -2.405 4.174 -11.973 1.00 81.94 206 GLU A O 1
ATOM 1684 N N . ALA A 1 207 ? -2.323 2.818 -13.757 1.00 86.38 207 ALA A N 1
ATOM 1685 C CA . ALA A 1 207 ? -3.497 2.036 -13.384 1.00 86.38 207 ALA A CA 1
ATOM 1686 C C . ALA A 1 207 ? -3.316 1.303 -12.042 1.00 86.38 207 ALA A C 1
ATOM 1688 O O . ALA A 1 207 ? -4.248 1.253 -11.235 1.00 86.38 207 ALA A O 1
ATOM 1689 N N . CYS A 1 208 ? -2.124 0.757 -11.778 1.00 82.62 208 CYS A N 1
ATOM 1690 C CA . CYS A 1 208 ? -1.789 0.132 -10.498 1.00 82.62 208 CYS A CA 1
ATOM 1691 C C . CYS A 1 208 ? -1.853 1.148 -9.343 1.00 82.62 208 CYS A C 1
ATOM 1693 O O . CYS A 1 208 ? -2.505 0.906 -8.323 1.00 82.62 208 CYS A O 1
ATOM 1695 N N . VAL A 1 209 ? -1.254 2.327 -9.536 1.00 82.06 209 VAL A N 1
ATOM 1696 C CA . VAL A 1 209 ? -1.261 3.430 -8.564 1.00 82.06 209 VAL A CA 1
ATOM 1697 C C . VAL A 1 209 ? -2.684 3.922 -8.292 1.00 82.06 209 VAL A C 1
ATOM 1699 O O . VAL A 1 209 ? -3.064 4.102 -7.133 1.00 82.06 209 VAL A O 1
ATOM 1702 N N . ASP A 1 210 ? -3.488 4.136 -9.330 1.00 87.44 210 ASP A N 1
ATOM 1703 C CA . ASP A 1 210 ? -4.858 4.635 -9.191 1.00 87.44 210 ASP A CA 1
ATOM 1704 C C . ASP A 1 210 ? -5.770 3.629 -8.492 1.00 87.44 210 ASP A C 1
ATOM 1706 O O . ASP A 1 210 ? -6.564 4.008 -7.624 1.00 87.44 210 ASP A O 1
ATOM 1710 N N . LYS A 1 211 ? -5.610 2.338 -8.797 1.00 90.19 211 LYS A N 1
ATOM 1711 C CA . LYS A 1 211 ? -6.294 1.263 -8.079 1.00 90.19 211 LYS A CA 1
ATOM 1712 C C . LYS A 1 211 ? -5.931 1.280 -6.594 1.00 90.19 211 LYS A C 1
ATOM 1714 O O . LYS A 1 211 ? -6.830 1.295 -5.757 1.00 90.19 211 LYS A O 1
ATOM 1719 N N . ALA A 1 212 ? -4.642 1.354 -6.258 1.00 82.62 212 ALA A N 1
ATOM 1720 C CA . ALA A 1 212 ? -4.189 1.396 -4.868 1.00 82.62 212 ALA A CA 1
ATOM 1721 C C . ALA A 1 212 ? -4.710 2.632 -4.115 1.00 82.62 212 ALA A C 1
ATOM 1723 O O . ALA A 1 212 ? -5.171 2.517 -2.979 1.00 82.62 212 ALA A O 1
ATOM 1724 N N . LYS A 1 213 ? -4.715 3.808 -4.757 1.00 88.00 213 LYS A N 1
ATOM 1725 C CA . LYS A 1 213 ? -5.309 5.032 -4.193 1.00 88.00 213 LYS A CA 1
ATOM 1726 C C . LYS A 1 213 ? -6.804 4.874 -3.938 1.00 88.00 213 LYS A C 1
ATOM 1728 O O . LYS A 1 213 ? -7.281 5.259 -2.873 1.00 88.00 213 LYS A O 1
ATOM 1733 N N . SER A 1 214 ? -7.542 4.320 -4.900 1.00 93.94 214 SER A N 1
ATOM 1734 C CA . SER A 1 214 ? -8.974 4.055 -4.749 1.00 93.94 214 SER A CA 1
ATOM 1735 C C . SER A 1 214 ? -9.233 3.108 -3.578 1.00 93.94 214 SER A C 1
ATOM 1737 O O . SER A 1 214 ? -10.084 3.378 -2.733 1.00 93.94 214 SER A O 1
ATOM 1739 N N . ASP A 1 215 ? -8.454 2.033 -3.492 1.00 89.44 215 ASP A N 1
ATOM 1740 C CA . ASP A 1 215 ? -8.554 1.040 -2.432 1.00 89.44 215 ASP A CA 1
ATOM 1741 C C . ASP A 1 215 ? -8.269 1.636 -1.045 1.00 89.44 215 ASP A C 1
ATOM 1743 O O . ASP A 1 215 ? -9.000 1.343 -0.098 1.00 89.44 215 ASP A O 1
ATOM 1747 N N . ILE A 1 216 ? -7.237 2.471 -0.898 1.00 88.50 216 ILE A N 1
ATOM 1748 C CA . ILE A 1 216 ? -6.929 3.147 0.374 1.00 88.50 216 ILE A CA 1
ATOM 1749 C C . ILE A 1 216 ? -8.051 4.120 0.746 1.00 88.50 216 ILE A C 1
ATOM 1751 O O . ILE A 1 216 ? -8.541 4.084 1.873 1.00 88.50 216 ILE A O 1
ATOM 1755 N N . LYS A 1 217 ? -8.532 4.917 -0.216 1.00 92.56 217 LYS A N 1
ATOM 1756 C CA . LYS A 1 217 ? -9.588 5.910 0.009 1.00 92.56 217 LYS A CA 1
ATOM 1757 C C . LYS A 1 217 ? -10.886 5.291 0.534 1.00 92.56 217 LYS A C 1
ATOM 1759 O O . LYS A 1 217 ? -11.552 5.882 1.378 1.00 92.56 217 LYS A O 1
ATOM 1764 N N . VAL A 1 218 ? -11.258 4.101 0.054 1.00 96.12 218 VAL A N 1
ATOM 1765 C CA . VAL A 1 218 ? -12.442 3.387 0.562 1.00 96.12 218 VAL A CA 1
ATOM 1766 C C . VAL A 1 218 ? -12.288 3.057 2.049 1.00 96.12 218 VAL A C 1
ATOM 1768 O O . VAL A 1 218 ? -13.232 3.254 2.810 1.00 96.12 218 VAL A O 1
ATOM 1771 N N . ILE A 1 219 ? -11.108 2.597 2.476 1.00 91.19 219 ILE A N 1
ATOM 1772 C CA . ILE A 1 219 ? -10.860 2.273 3.888 1.00 91.19 219 ILE A CA 1
ATOM 1773 C C . ILE A 1 219 ? -10.800 3.546 4.741 1.00 91.19 219 ILE A C 1
ATOM 1775 O O . ILE A 1 219 ? -11.349 3.575 5.840 1.00 91.19 219 ILE A O 1
ATOM 1779 N N . GLU A 1 220 ? -10.180 4.614 4.236 1.00 93.12 220 GLU A N 1
ATOM 1780 C CA . GLU A 1 220 ? -10.129 5.905 4.932 1.00 93.12 220 GLU A CA 1
ATOM 1781 C C . GLU A 1 220 ? -11.526 6.479 5.176 1.00 93.12 220 GLU A C 1
ATOM 1783 O O . GLU A 1 220 ? -11.815 6.926 6.285 1.00 93.12 220 GLU A O 1
ATOM 1788 N N . ASN A 1 221 ? -12.419 6.400 4.185 1.00 96.25 221 ASN A N 1
ATOM 1789 C CA . ASN A 1 221 ? -13.811 6.815 4.352 1.00 96.25 221 ASN A CA 1
ATOM 1790 C C . ASN A 1 221 ? -14.520 5.991 5.440 1.00 96.25 221 ASN A C 1
ATOM 1792 O O . ASN A 1 221 ? -15.173 6.562 6.306 1.00 96.25 221 ASN A O 1
ATOM 1796 N N . GLN A 1 222 ? -14.337 4.665 5.457 1.00 96.56 222 GLN A N 1
ATOM 1797 C CA . GLN A 1 222 ? -14.909 3.801 6.501 1.00 96.56 222 GLN A CA 1
ATOM 1798 C C . GLN A 1 222 ? -14.367 4.133 7.896 1.00 96.56 222 GLN A C 1
ATOM 1800 O O . GLN A 1 222 ? -15.097 4.075 8.886 1.00 96.56 222 GLN A O 1
ATOM 1805 N N . LYS A 1 223 ? -13.080 4.476 7.992 1.00 95.69 223 LYS A N 1
ATOM 1806 C CA . LYS A 1 223 ? -12.468 4.923 9.244 1.00 95.69 223 LYS A CA 1
ATOM 1807 C C . LYS A 1 223 ? -13.075 6.248 9.705 1.00 95.69 223 LYS A C 1
ATOM 1809 O O . LYS A 1 223 ? -13.377 6.381 10.890 1.00 95.69 223 LYS A O 1
ATOM 1814 N N . LEU A 1 224 ? -13.269 7.194 8.785 1.00 95.88 224 LEU A N 1
ATOM 1815 C CA . LEU A 1 224 ? -13.876 8.492 9.073 1.00 95.88 224 LEU A CA 1
ATOM 1816 C C . LEU A 1 224 ? -15.310 8.330 9.591 1.00 95.88 224 LEU A C 1
ATOM 1818 O O . LEU A 1 224 ? -15.620 8.851 10.654 1.00 95.88 224 LEU A O 1
ATOM 1822 N N . GLU A 1 225 ? -16.136 7.520 8.925 1.00 97.31 225 GLU A N 1
ATOM 1823 C CA . GLU A 1 225 ? -17.514 7.233 9.354 1.00 97.31 225 GLU A CA 1
ATOM 1824 C C . GLU A 1 225 ? -17.573 6.677 10.788 1.00 97.31 225 GLU A C 1
ATOM 1826 O O . GLU A 1 225 ? -18.390 7.108 11.602 1.00 97.31 225 GLU A O 1
ATOM 1831 N N . LYS A 1 226 ? -16.667 5.754 11.140 1.00 96.75 226 LYS A N 1
ATOM 1832 C CA . LYS A 1 226 ? -16.581 5.201 12.504 1.00 96.75 226 LYS A CA 1
ATOM 1833 C C . LYS A 1 226 ? -16.099 6.229 13.522 1.00 96.75 226 LYS A C 1
ATOM 1835 O O . LYS A 1 226 ? -16.533 6.203 14.673 1.00 96.75 226 LYS A O 1
ATOM 1840 N N . GLN A 1 227 ? -15.190 7.114 13.122 1.00 95.94 227 GLN A N 1
ATOM 1841 C CA . GLN A 1 227 ? -14.712 8.194 13.976 1.00 95.94 227 GLN A CA 1
ATOM 1842 C C . GLN A 1 227 ? -15.828 9.210 14.249 1.00 95.94 227 GLN A C 1
ATOM 1844 O O . GLN A 1 227 ? -15.991 9.642 15.390 1.00 95.94 227 GLN A O 1
ATOM 1849 N N . ASP A 1 228 ? -16.626 9.530 13.234 1.00 96.31 228 ASP A N 1
ATOM 1850 C CA . ASP A 1 228 ? -17.797 10.393 13.359 1.00 96.31 228 ASP A CA 1
ATOM 1851 C C . ASP A 1 228 ? -18.861 9.759 14.267 1.00 96.31 228 ASP A C 1
ATOM 1853 O O . ASP A 1 228 ? -19.404 10.450 15.129 1.00 96.31 228 ASP A O 1
ATOM 1857 N N . GLU A 1 229 ? -19.080 8.441 14.178 1.00 95.31 229 GLU A N 1
ATOM 1858 C CA . GLU A 1 229 ? -19.964 7.702 15.098 1.00 95.31 229 GLU A CA 1
ATOM 1859 C C . GLU A 1 229 ? -19.458 7.759 16.555 1.00 95.31 229 GLU A C 1
ATOM 1861 O O . GLU A 1 229 ? -20.234 7.963 17.491 1.00 95.31 229 GLU A O 1
ATOM 1866 N N . ILE A 1 230 ? -18.145 7.643 16.787 1.00 93.44 230 ILE A N 1
ATOM 1867 C CA . ILE A 1 230 ? -17.570 7.836 18.130 1.00 93.44 230 ILE A CA 1
ATOM 1868 C C . ILE A 1 230 ? -17.817 9.267 18.626 1.00 93.44 230 ILE A C 1
ATOM 1870 O O . ILE A 1 230 ? -18.160 9.457 19.796 1.00 93.44 230 ILE A O 1
ATOM 1874 N N . ASN A 1 231 ? -17.645 10.265 17.758 1.00 93.06 231 ASN A N 1
ATOM 1875 C CA . ASN A 1 231 ? -17.834 11.671 18.106 1.00 93.06 231 ASN A CA 1
ATOM 1876 C C . ASN A 1 231 ? -19.307 11.988 18.410 1.00 93.06 231 ASN A C 1
ATOM 1878 O O . ASN A 1 231 ? -19.581 12.730 19.353 1.00 93.06 231 ASN A O 1
ATOM 1882 N N . SER A 1 232 ? -20.265 11.392 17.690 1.00 94.00 232 SER A N 1
ATOM 1883 C CA . SER A 1 232 ? -21.689 11.543 18.016 1.00 94.00 232 SER A CA 1
ATOM 1884 C C . SER A 1 232 ? -22.026 10.934 19.380 1.00 94.00 232 SER A C 1
ATOM 1886 O O . SER A 1 232 ? -22.680 11.585 20.189 1.00 94.00 232 SER A O 1
ATOM 1888 N N . LEU A 1 233 ? -21.492 9.745 19.697 1.00 92.00 233 LEU A N 1
ATOM 1889 C CA . LEU A 1 233 ? -21.688 9.102 21.009 1.00 92.00 233 LEU A CA 1
ATOM 1890 C C . LEU A 1 233 ? -21.090 9.905 22.181 1.00 92.00 233 LEU A C 1
ATOM 1892 O O . LEU A 1 233 ? -21.540 9.772 23.323 1.00 92.00 233 LEU A O 1
ATOM 1896 N N . LEU A 1 234 ? -20.056 10.708 21.916 1.00 89.06 234 LEU A N 1
ATOM 1897 C CA . LEU A 1 234 ? -19.449 11.618 22.890 1.00 89.06 234 LEU A CA 1
ATOM 1898 C C . LEU A 1 234 ? -20.309 12.866 23.114 1.00 89.06 234 LEU A C 1
ATOM 1900 O O . LEU A 1 234 ? -20.582 13.218 24.259 1.00 89.06 234 LEU A O 1
ATOM 1904 N N . ASN A 1 235 ? -20.774 13.495 22.033 1.00 89.69 235 ASN A N 1
ATOM 1905 C CA . ASN A 1 235 ? -21.568 14.726 22.098 1.00 89.69 235 ASN A CA 1
ATOM 1906 C C . ASN A 1 235 ? -22.900 14.538 22.834 1.00 89.69 235 ASN A C 1
ATOM 1908 O O . ASN A 1 235 ? -23.380 15.462 23.488 1.00 89.69 235 ASN A O 1
ATOM 1912 N N . ASP A 1 236 ? -23.466 13.332 22.788 1.00 89.06 236 ASP A N 1
ATOM 1913 C CA . ASP A 1 236 ? -24.710 13.019 23.488 1.00 89.06 236 ASP A CA 1
ATOM 1914 C C . ASP A 1 236 ? -24.532 12.878 25.018 1.00 89.06 236 ASP A C 1
ATOM 1916 O O . ASP A 1 236 ? -25.506 12.614 25.725 1.00 89.06 236 ASP A O 1
ATOM 1920 N N . ASN A 1 237 ? -23.310 13.028 25.561 1.00 79.50 237 ASN A N 1
ATOM 1921 C CA . ASN A 1 237 ? -22.964 12.793 26.976 1.00 79.50 237 ASN A CA 1
ATOM 1922 C C . ASN A 1 237 ? -23.424 11.414 27.493 1.00 79.50 237 ASN A C 1
ATOM 1924 O O . ASN A 1 237 ? -23.673 11.218 28.684 1.00 79.50 237 ASN A O 1
ATOM 1928 N N . THR A 1 238 ? -23.560 10.442 26.589 1.00 78.88 238 THR A N 1
ATOM 1929 C CA . THR A 1 238 ? -24.063 9.096 26.893 1.00 78.88 238 THR A CA 1
ATOM 1930 C C . THR A 1 238 ? -22.947 8.063 27.002 1.00 78.88 238 THR A C 1
ATOM 1932 O O . THR A 1 238 ? -23.222 6.867 27.043 1.00 78.88 238 THR A O 1
ATOM 1935 N N . THR 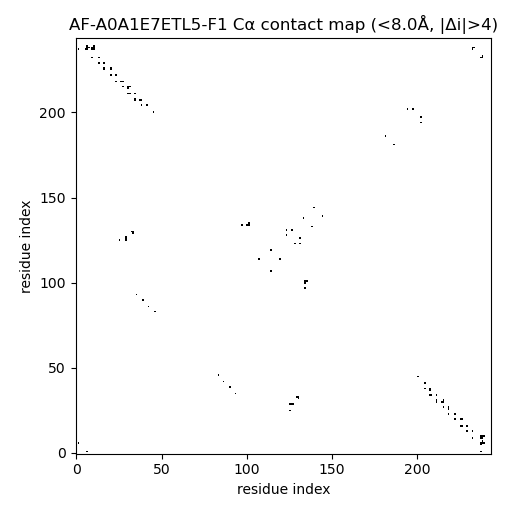A 1 239 ? -21.683 8.492 27.060 1.00 77.38 239 THR A N 1
ATOM 1936 C CA . THR A 1 239 ? -20.529 7.604 27.238 1.00 77.38 239 THR A CA 1
ATOM 1937 C C . THR A 1 239 ? -19.673 8.015 28.430 1.00 77.38 239 THR A C 1
ATOM 1939 O O . THR A 1 239 ? -19.497 9.196 28.711 1.00 77.38 239 THR A O 1
ATOM 1942 N N . ILE A 1 240 ? -19.123 7.023 29.138 1.00 78.38 240 ILE A N 1
ATOM 1943 C CA . ILE A 1 240 ? -18.166 7.261 30.224 1.00 78.38 240 ILE A CA 1
ATOM 1944 C C . ILE A 1 240 ? -16.804 7.550 29.590 1.00 78.38 240 ILE A C 1
ATOM 1946 O O . ILE A 1 240 ? -16.239 6.712 28.880 1.00 78.38 240 ILE A O 1
ATOM 1950 N N . GLU A 1 241 ? -16.259 8.737 29.837 1.00 73.88 241 GLU A N 1
ATOM 1951 C CA . GLU A 1 241 ? -14.855 9.010 29.553 1.00 73.88 241 GLU A CA 1
ATOM 1952 C C . GLU A 1 241 ? -14.002 8.403 30.667 1.00 73.88 241 GLU A C 1
ATOM 1954 O O . GLU A 1 241 ? -13.828 8.981 31.735 1.00 73.88 241 GLU A O 1
ATOM 1959 N N . CYS A 1 242 ? -13.471 7.202 30.435 1.00 59.88 242 CYS A N 1
ATOM 1960 C CA . CYS A 1 242 ? -12.351 6.725 31.235 1.00 59.88 242 CYS A CA 1
ATOM 1961 C C . CYS A 1 242 ? -11.107 7.507 30.809 1.00 59.88 242 CYS A C 1
ATOM 1963 O O . CYS A 1 242 ? -10.512 7.214 29.771 1.00 59.88 242 CYS A O 1
ATOM 1965 N N . SER A 1 243 ? -10.743 8.518 31.592 1.00 56.88 243 SER A N 1
ATOM 1966 C CA . SER A 1 243 ? -9.416 9.126 31.545 1.00 56.88 243 SER A CA 1
ATOM 1967 C C . SER A 1 243 ? -8.413 8.063 32.009 1.00 56.88 243 SER A C 1
ATOM 1969 O O . SER A 1 243 ? -8.408 7.699 33.185 1.00 56.88 243 SER A O 1
ATOM 1971 N N . CYS A 1 244 ? -7.649 7.493 31.076 1.00 44.06 244 CYS A N 1
ATOM 1972 C CA . CYS A 1 244 ? -6.510 6.624 31.380 1.00 44.06 244 CYS A CA 1
ATOM 1973 C C . CYS A 1 244 ? -5.226 7.445 31.437 1.00 44.06 244 CYS A C 1
ATOM 1975 O O . CYS A 1 244 ? -5.099 8.372 30.605 1.00 44.06 244 CYS A O 1
#

Secondary structure (DSSP, 8-state):
---HHHHHHHHHHHHHHHHHHHHHHHHHHHHHHHHHHHHHHHHHHHHHHHHHHHHHHHH-------HHHHHHHHHHHHHHHHHHHHHHHHHHHHHHHHHHHHHHHHHHHH-SS---HHHHHHHHHHH-TTTHHHHHTT---HHHHHHHHHHHHHHHHHTT---------SSHHHHHHHHHHHHTTT-HHHHHHHHTT--HHHHHHHHHHHHHHHHHHHHHHHHHHHHHHHHHHHHTT-S-----

Organism: NCBI:txid635003

Solvent-accessible surface area (backbone atoms only — not comparable to full-atom values): 14135 Å² total; per-residue (Å²): 133,82,54,68,69,55,30,52,51,43,39,51,50,45,52,51,45,54,53,51,41,55,52,48,56,46,49,46,53,30,50,55,52,51,46,52,50,59,49,49,57,51,51,51,53,51,53,53,52,53,52,57,49,51,50,59,75,62,70,66,77,71,97,72,92,52,73,74,56,55,56,55,53,53,54,54,50,51,58,51,52,53,51,52,53,52,51,51,51,56,48,48,68,56,46,53,62,49,51,55,49,36,51,51,53,49,52,53,69,70,41,89,62,82,67,60,70,65,58,60,48,46,48,39,57,63,59,22,76,81,45,41,57,63,55,70,42,90,69,77,50,67,63,62,56,46,49,53,51,48,52,50,52,42,59,66,44,56,78,72,64,90,87,86,87,87,89,80,80,77,65,65,66,59,54,58,59,48,55,55,56,52,69,73,64,73,56,68,71,63,51,58,64,52,57,76,70,48,50,76,66,53,50,52,50,50,52,52,51,52,50,48,52,52,57,44,50,55,52,51,50,55,43,48,55,46,49,51,51,45,50,52,47,52,75,68,69,41,43,78,82,78,86,124

Sequence (244 aa):
MVDFLTLVQNTFRKLQLKVEIVILDRDITNRQRKFGIELYDLIEKQRRALHTQLEKDYGTTDDDDNDDDKLKKAIAVDDITQTLKLFQIIENEIKIPLEVTRKEINNMRESSVKFPPLLIQRRKEDFGRTIWPIICEETLWTHETLEKDLLLKNKDAANANANANNDNTTIVSNFMNVAIKAIEKGTKSTLKKVVGKLSLEEREVEACVDKAKSDIKVIENQKLEKQDEINSLLNDNTTIECSC

Nearest PDB structures (foldseek):
  5nnv-assembly4_D  TM=3.178E-01  e=3.786E+00  Bacillus subtilis subsp. subtilis str. 168
  6suf-assembly1_E  TM=1.768E-01  e=3.193E+00  Photorhabdus luminescens
  8to0-assembly1_z0  TM=1.557E-01  e=7.488E+00  Mus musculus

Mean predicted aligned error: 14.02 Å

Foldseek 3Di:
DFDPVLQVVLQVLLVVLVVVLVVLVLVLLQLVLVLLVVLLVLLVVVLVVVVVVVCVVPVDDDPDPDPVVVVVVVVVVVVVVVSVVVSVVSCCVSVVVLVVVLVVVVCQVPDPDPDDPVVVVVVCSSNDVVCVVVSPDPPPDVVNVVVVVVVVVVVVCVVPDDDDDDDDPPPVVVVVVVVVVVVVPPCPPVVVVVVVVDDPSVVVSVVSVVVSVVVSVVSVVVSVVSVVVSVVSVVVVSYDPPPD

Radius of gyration: 26.43 Å; Cα contacts (8 Å, |Δi|>4): 67; chains: 1; bounding box: 72×41×74 Å

=== Feature glossary ===
The record interleaves many kinds of information about one protein. Here is each kind framed as the question it answers.

Q: What does the local fold look like, residue by residue?
A: The Foldseek 3Di string encodes local tertiary geometry as a 20-letter alphabet — one character per residue — derived from the relative positions of nearby Cα atoms. Unlike the amino-acid sequence, 3Di is a direct function of the 3D structure, so two proteins with the same fold have similar 3Di strings even at low sequence identity.

Q: Which residues are in helices, strands, or loops?
A: The SS8 string is DSSP's per-residue secondary-structure call. α-helix (H) means an i→i+4 H-bond ladder; β-strand (E) means the residue participates in a β-sheet; 3₁₀ (G) and π (I) are tighter and wider helices; T/S are turns/bends; '-' is loop.

Q: How big and how compact is the whole molecule?
A: Radius of gyration (Rg) is the root-mean-square distance of Cα atoms from their centroid — a single number for overall size and compactness. A globular domain of N residues has Rg ≈ 2.2·N^0.38 Å; an extended or disordered chain has a much larger Rg. The Cα contact count is the number of residue pairs whose Cα atoms are within 8 Å and are more than four positions apart in sequence — a standard proxy for tertiary packing density. The bounding box is the smallest axis-aligned box enclosing all Cα atoms.

Q: Where i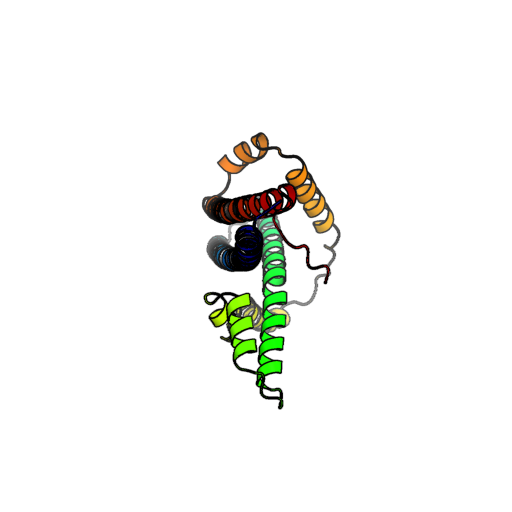s each backbone atom in 3D?
A: Structure coordinates are given as an mmCIF _atom_site loop: one row per atom with element, residue name, chain id, sequence number, and x/y/z position in Å. Only the four main-chain atoms per residue are included here; side chains are omitted to keep the record compact.

Q: What is the amino-acid chain?
A: Primary structure: the covalent order of the twenty standard amino acids along the backbone. Two proteins with the same sequence will (almost always) fold to the same structure; two with 30% identity often share a fold but not the details.

Q: What if only a Cα trace is available?
A: Three-state secondary structure (P-SEA) collapses the eight DSSP classes into helix (a), strand (b), and coil (c). P-SEA assigns these from Cα geometry alone — distances and angles — without requiring backbone oxygens, so it works on any Cα trace.

Q: What family and function is it annotated with?
A: Database cross-references. InterPro integrates a dozen domain/family signature databases into unified entries with residue-range hits. GO terms attach function/process/location labels with evidence codes. CATH codes position the fold in a fou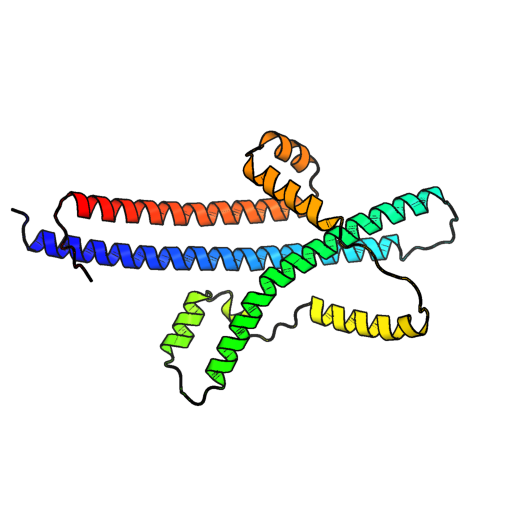r-level structural taxonomy. Organism is the NCBI-taxonomy species name.

Q: How confident is the AlphaFold model at each residue?
A: pLDDT is the predicted lDDT-Cα score: AlphaFold's confidence that the local environment of each residue (all inter-atomic distances within 15 Å) is correctly placed. It is a per-residue number between 0 and 100, with higher meaning more reliable.

Q: How mobile is each atom in the crystal?
A: B-factor (Debye–Waller factor) reflects atomic displacement in the crystal lattice. It is an experimental observable (units Å²), not a prediction; low values mean the atom is pinned down, high values mean it moves or is heterogeneous across the crystal.

Q: Which residues are buried vs exposed?
A: SASA measures how much of the protein is reachable by solvent. It is computed by rolling a water-sized probe over the atomic surface and summing the exposed area (Å²). Per-residue SASA distinguishes core (buried, low SASA) from surface (exposed, high SASA) residues; total SASA is a whole-molecule size measure.

Q: What do the diagnostic plots show?
A: Plot images: a contact map (which residues are close in 3D, as an N×N binary image), a Ramachandran scatter (backbone torsion angles, revealing secondary-structure composition at a glance), and — for AlphaFold structures — a PAE heatmap (pairwise prediction confidence).

Q: What known structures does this most resemble?
A: The Foldseek neighbor list gives the closest experimentally determined structures in the PDB, ranked by structural alignment. TM-score near 1 means near-identical fold; near 0.3 means only rough topology match. This is how one finds what a novel AlphaFold prediction most resembles in the solved-structure universe.

Q: Are the domains correctly placed relative to each other?
A: Predicted aligned error is AlphaFold's pairwise confidence. Unlike pLDDT (per-residue), PAE is per-residue-pair and captures whether two parts of the structure are correctly placed relative to each other. Units are ångströms of expected positional error.

Q: What do the rendered images show?
A: Structure images are PyMOL renders from six orthogonal camera directions. Cartoon representation draws helices as coils and strands as arrows; sticks shows the backbone as bonds; surface shows the solvent-excluded envelope. Rainbow coloring maps sequence position to hue (blue→red, N→C); chain coloring assigns a distinct color per polypeptide.

Q: What are the backbone torsion angles?
A: φ (phi) and ψ (psi) are the two rotatable backbone dihedrals per residue: φ is the C(i-1)–N–Cα–C torsion, ψ is the N–Cα–C–N(i+1) torsion, both in degrees on (−180°, 180°]. α-helical residues cluster near (−60°, −45°); β-strand residues near (−120°, +130°). A Ramachandran plot is simply a scatter of (φ, ψ) for every residue.